Protein AF-0000000083316104 (afdb_homodimer)

Structure (mmCIF, N/CA/C/O backbone):
data_AF-0000000083316104-model_v1
#
loop_
_entity.id
_entity.type
_entity.pdbx_description
1 polymer 'HEPN domain-containing protein'
#
loop_
_atom_site.group_PDB
_atom_site.id
_atom_site.type_symbol
_atom_site.label_atom_id
_atom_site.label_alt_id
_atom_site.label_comp_id
_atom_site.label_asym_id
_atom_site.label_entity_id
_atom_site.label_seq_id
_atom_site.pdbx_PDB_ins_code
_atom_site.Cartn_x
_atom_site.Cartn_y
_atom_site.Cartn_z
_atom_site.occupancy
_atom_site.B_iso_or_equiv
_atom_site.auth_seq_id
_atom_site.auth_comp_id
_atom_site.auth_asym_id
_atom_site.auth_atom_id
_atom_site.pdbx_PDB_model_num
ATOM 1 N N . MET A 1 1 ? -14.07 6.477 26.078 1 34.47 1 MET A N 1
ATOM 2 C CA . MET A 1 1 ? -14.062 5.555 24.938 1 34.47 1 MET A CA 1
ATOM 3 C C . MET A 1 1 ? -13.328 6.16 23.75 1 34.47 1 MET A C 1
ATOM 5 O O . MET A 1 1 ? -13.852 7.047 23.078 1 34.47 1 MET A O 1
ATOM 9 N N . THR A 1 2 ? -12.102 6.547 23.766 1 45.25 2 THR A N 1
ATOM 10 C CA . THR A 1 2 ? -11.555 7.574 22.891 1 45.25 2 THR A CA 1
ATOM 11 C C . THR A 1 2 ? -11.711 7.172 21.422 1 45.25 2 THR A C 1
ATOM 13 O O . THR A 1 2 ? -11.125 6.176 20.984 1 45.25 2 THR A O 1
ATOM 16 N N . GLY A 1 3 ? -12.922 7.047 20.922 1 61.75 3 GLY A N 1
ATOM 17 C CA . GLY A 1 3 ? -13.508 6.492 19.703 1 61.75 3 GLY A CA 1
ATOM 18 C C . GLY A 1 3 ? -12.781 6.934 18.453 1 61.75 3 GLY A C 1
ATOM 19 O O . GLY A 1 3 ? -11.953 7.844 18.484 1 61.75 3 GLY A O 1
ATOM 20 N N . ARG A 1 4 ? -12.852 6.082 17.5 1 73.38 4 ARG A N 1
ATOM 21 C CA . ARG A 1 4 ? -12.297 6.426 16.203 1 73.38 4 ARG A CA 1
ATOM 22 C C . ARG A 1 4 ? -12.844 7.758 15.703 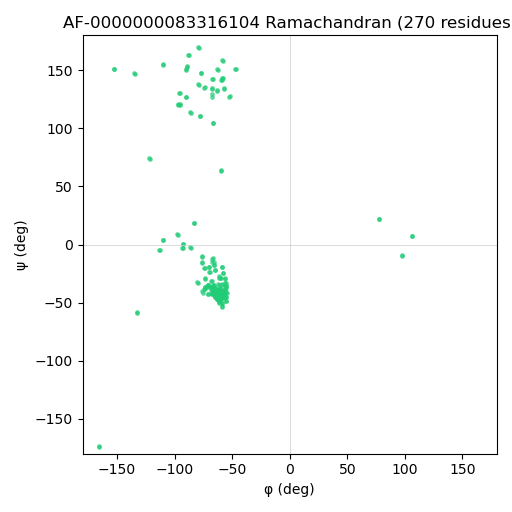1 73.38 4 ARG A C 1
ATOM 24 O O . ARG A 1 4 ? -14.055 7.992 15.75 1 73.38 4 ARG A O 1
ATOM 31 N N . PRO A 1 5 ? -11.867 8.641 15.352 1 79.62 5 PRO A N 1
ATOM 32 C CA . PRO A 1 5 ? -12.367 9.906 14.812 1 79.62 5 PRO A CA 1
ATOM 33 C C . PRO A 1 5 ? -13.258 9.727 13.586 1 79.62 5 PRO A C 1
ATOM 35 O O . PRO A 1 5 ? -13.164 8.703 12.898 1 79.62 5 PRO A O 1
ATOM 38 N N . PRO A 1 6 ? -14.102 10.75 13.336 1 82.62 6 PRO A N 1
ATOM 39 C CA . PRO A 1 6 ? -14.906 10.703 12.117 1 82.62 6 PRO A CA 1
ATOM 40 C C . PRO A 1 6 ? -14.062 10.578 10.852 1 82.62 6 PRO A C 1
ATOM 42 O O . PRO A 1 6 ? -13.016 11.234 10.734 1 82.62 6 PRO A O 1
ATOM 45 N N . PRO A 1 7 ? -14.43 9.734 9.969 1 81.12 7 PRO A N 1
ATOM 46 C CA . PRO A 1 7 ? -13.586 9.43 8.812 1 81.12 7 PRO A CA 1
ATOM 47 C C . PRO A 1 7 ? -13.289 10.664 7.961 1 81.12 7 PRO A C 1
ATOM 49 O O . PRO A 1 7 ? -12.289 10.695 7.242 1 81.12 7 PRO A O 1
ATOM 52 N N . ASP A 1 8 ? -14.023 11.609 8.102 1 83.75 8 ASP A N 1
ATOM 53 C CA . ASP A 1 8 ? -13.812 12.82 7.32 1 83.75 8 ASP A CA 1
ATOM 54 C C . ASP A 1 8 ? -13.023 13.859 8.117 1 83.75 8 ASP A C 1
ATOM 56 O O . ASP A 1 8 ? -12.867 15 7.676 1 83.75 8 ASP A O 1
ATOM 60 N N . SER A 1 9 ? -12.555 13.445 9.219 1 94.31 9 SER A N 1
ATOM 61 C CA . SER A 1 9 ? -11.805 14.398 10.031 1 94.31 9 SER A CA 1
ATOM 62 C C . SER A 1 9 ? -10.32 14.359 9.688 1 94.31 9 SER A C 1
ATOM 64 O O . SER A 1 9 ? -9.789 13.32 9.289 1 94.31 9 SER A O 1
ATOM 66 N N . PRO A 1 10 ? -9.672 15.547 9.867 1 97.12 10 PRO A N 1
ATOM 67 C CA . PRO A 1 10 ? -8.219 15.57 9.688 1 97.12 10 PRO A CA 1
ATOM 68 C C . PRO A 1 10 ? -7.5 14.547 10.562 1 97.12 10 PRO A C 1
ATOM 70 O O . PRO A 1 10 ? -6.523 13.93 10.125 1 97.12 10 PRO A O 1
ATOM 73 N N . ASN A 1 11 ? -8.016 14.336 11.75 1 96.25 11 ASN A N 1
ATOM 74 C CA . ASN A 1 11 ? -7.355 13.422 12.688 1 96.25 11 ASN A CA 1
ATOM 75 C C . ASN A 1 11 ? -7.414 11.984 12.195 1 96.25 11 ASN A C 1
ATOM 77 O O . ASN A 1 11 ? -6.48 11.211 12.414 1 96.25 11 ASN A O 1
ATOM 81 N N . ALA A 1 12 ? -8.5 11.57 11.586 1 96.31 12 ALA A N 1
ATOM 82 C CA . ALA A 1 12 ? -8.594 10.227 11.023 1 96.31 12 ALA A CA 1
ATOM 83 C C . ALA A 1 12 ? -7.535 10.008 9.945 1 96.31 12 ALA A C 1
ATOM 85 O O . ALA A 1 12 ? -6.914 8.945 9.883 1 96.31 12 ALA A O 1
ATOM 86 N N . TRP A 1 13 ? -7.289 11.008 9.18 1 97.69 13 TRP A N 1
ATOM 87 C CA . TRP A 1 13 ? -6.309 10.93 8.102 1 97.69 13 TRP A CA 1
ATOM 88 C C . TRP A 1 13 ? -4.887 10.938 8.656 1 97.69 13 TRP A C 1
ATOM 90 O O . TRP A 1 13 ? -4.016 10.227 8.148 1 97.69 13 TRP A O 1
ATOM 100 N N . LEU A 1 14 ? -4.703 11.688 9.688 1 98.06 14 LEU A N 1
ATOM 101 C CA . LEU A 1 14 ? -3.385 11.719 10.312 1 98.06 14 LEU A CA 1
ATOM 102 C C . LEU A 1 14 ? -3.053 10.367 10.953 1 98.06 14 LEU A C 1
ATOM 104 O O . LEU A 1 14 ? -1.89 9.961 10.969 1 98.06 14 LEU A O 1
ATOM 108 N N . GLU A 1 15 ? -4.047 9.766 11.477 1 97.06 15 GLU A N 1
ATOM 109 C CA . GLU A 1 15 ? -3.828 8.438 12.039 1 97.06 15 GLU A CA 1
ATOM 110 C C . GLU A 1 15 ? -3.342 7.453 10.977 1 97.06 15 GLU A C 1
ATOM 112 O O . GLU A 1 15 ? -2.422 6.672 11.227 1 97.06 15 GLU A O 1
ATOM 117 N N . ARG A 1 16 ? -3.959 7.488 9.82 1 97.81 16 ARG A N 1
ATOM 118 C CA . ARG A 1 16 ? -3.527 6.637 8.719 1 97.81 16 ARG A CA 1
ATOM 119 C C . ARG A 1 16 ? -2.119 7 8.266 1 97.81 16 ARG A C 1
ATOM 121 O O . ARG A 1 16 ? -1.308 6.121 7.965 1 97.81 16 ARG A O 1
ATOM 128 N N . SER A 1 17 ? -1.921 8.258 8.18 1 98.75 17 SER A N 1
ATOM 129 C CA . SER A 1 17 ? -0.606 8.758 7.785 1 98.75 17 SER A CA 1
ATOM 130 C C . SER A 1 17 ? 0.478 8.266 8.742 1 98.75 17 SER A C 1
ATOM 132 O O . SER A 1 17 ? 1.527 7.789 8.305 1 98.75 17 SER A O 1
ATOM 134 N N . HIS A 1 18 ? 0.19 8.375 10.008 1 98.75 18 HIS A N 1
ATOM 135 C CA . HIS A 1 18 ? 1.126 7.914 11.023 1 98.75 18 HIS A CA 1
ATOM 136 C C . HIS A 1 18 ? 1.373 6.414 10.906 1 98.75 18 HIS A C 1
ATOM 138 O O . HIS A 1 18 ? 2.514 5.957 11.016 1 98.75 18 HIS A O 1
ATOM 144 N N . SER A 1 19 ? 0.356 5.668 10.711 1 98.69 19 SER A N 1
ATOM 145 C CA . SER A 1 19 ? 0.472 4.227 10.516 1 98.69 19 SER A CA 1
ATOM 146 C C . SER A 1 19 ? 1.421 3.898 9.367 1 98.69 19 SER A C 1
ATOM 148 O O . SER A 1 19 ? 2.279 3.023 9.492 1 98.69 19 SER A O 1
ATOM 150 N N . ASP A 1 20 ? 1.269 4.625 8.258 1 98.88 20 ASP A N 1
ATOM 151 C CA . ASP A 1 20 ? 2.141 4.426 7.102 1 98.88 20 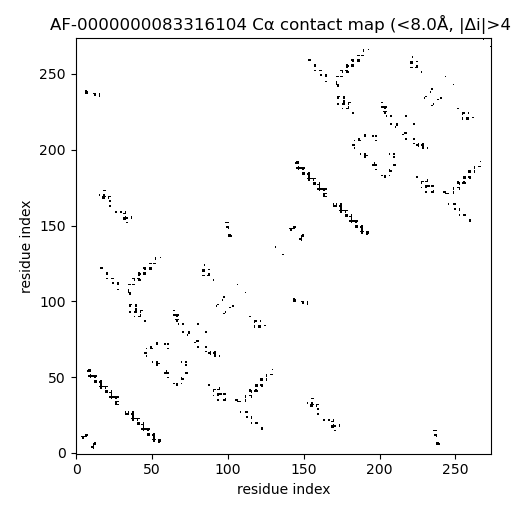ASP A CA 1
ATOM 152 C C . ASP A 1 20 ? 3.598 4.715 7.457 1 98.88 20 ASP A C 1
ATOM 154 O O . ASP A 1 20 ? 4.496 3.975 7.055 1 98.88 20 ASP A O 1
ATOM 158 N N . LEU A 1 21 ? 3.805 5.762 8.164 1 98.94 21 LEU A N 1
ATOM 159 C CA . LEU A 1 21 ? 5.172 6.129 8.516 1 98.94 21 LEU A CA 1
ATOM 160 C C . LEU A 1 21 ? 5.816 5.055 9.383 1 98.94 21 LEU A C 1
ATOM 162 O O . LEU A 1 21 ? 6.957 4.652 9.133 1 98.94 21 LEU A O 1
ATOM 166 N N . VAL A 1 22 ? 5.086 4.59 10.352 1 98.88 22 VAL A N 1
ATOM 167 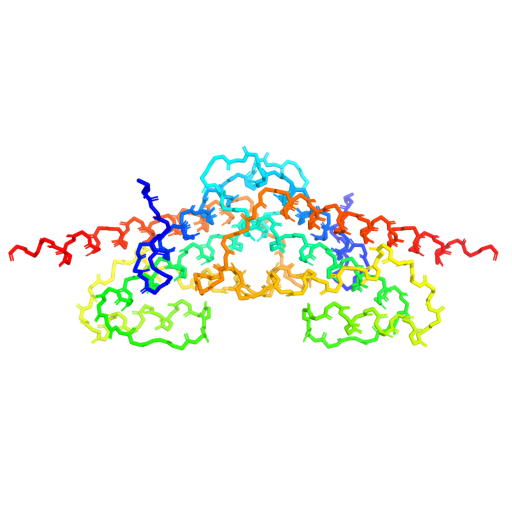C CA . VAL A 1 22 ? 5.594 3.578 11.273 1 98.88 22 VAL A CA 1
ATOM 168 C C . VAL A 1 22 ? 5.891 2.289 10.508 1 98.88 22 VAL A C 1
ATOM 170 O O . VAL A 1 22 ? 6.969 1.712 10.648 1 98.88 22 VAL A O 1
ATOM 173 N N . LEU A 1 23 ? 4.988 1.881 9.688 1 98.88 23 LEU A N 1
ATOM 174 C CA . LEU A 1 23 ? 5.168 0.646 8.93 1 98.88 23 LEU A CA 1
ATOM 175 C C . LEU A 1 23 ? 6.305 0.789 7.926 1 98.88 23 LEU A C 1
ATOM 177 O O . LEU A 1 23 ? 7.094 -0.14 7.738 1 98.88 23 LEU A O 1
ATOM 181 N N . GLY A 1 24 ? 6.371 1.911 7.258 1 98.88 24 GLY A N 1
ATOM 182 C CA . GLY A 1 24 ? 7.469 2.156 6.332 1 98.88 24 GLY A CA 1
ATOM 183 C C . GLY A 1 24 ? 8.836 2.059 6.984 1 98.88 24 GLY A C 1
ATOM 184 O O . GLY A 1 24 ? 9.75 1.457 6.422 1 98.88 24 GLY A O 1
ATOM 185 N N . ARG A 1 25 ? 8.945 2.639 8.102 1 98.81 25 ARG A N 1
ATOM 186 C CA . ARG A 1 25 ? 10.211 2.57 8.828 1 98.81 25 ARG A CA 1
ATOM 187 C C . ARG A 1 25 ? 10.539 1.136 9.227 1 98.81 25 ARG A C 1
ATOM 189 O O . ARG A 1 25 ? 11.688 0.7 9.117 1 98.81 25 ARG A O 1
ATOM 196 N N . ALA A 1 26 ? 9.578 0.41 9.688 1 98.69 26 ALA A N 1
ATOM 197 C CA . ALA A 1 26 ? 9.781 -0.988 10.055 1 98.69 26 ALA A CA 1
ATOM 198 C C . ALA A 1 26 ? 10.227 -1.815 8.852 1 98.69 26 ALA A C 1
ATOM 200 O O . ALA A 1 26 ? 11.055 -2.719 8.984 1 98.69 26 ALA A O 1
ATOM 201 N N . ALA A 1 27 ? 9.672 -1.553 7.727 1 98.75 27 ALA A N 1
ATOM 202 C CA . ALA A 1 27 ? 9.961 -2.297 6.504 1 98.75 27 ALA A CA 1
ATOM 203 C C . ALA A 1 27 ? 11.453 -2.271 6.191 1 98.75 27 ALA A C 1
ATOM 205 O O . ALA A 1 27 ? 11.992 -3.219 5.605 1 98.75 27 ALA A O 1
ATOM 206 N N . LEU A 1 28 ? 12.164 -1.218 6.598 1 98.38 28 LEU A N 1
ATOM 207 C CA . LEU A 1 28 ? 13.594 -1.079 6.328 1 98.38 28 LEU A CA 1
ATOM 208 C C . LEU A 1 28 ? 14.391 -2.17 7.035 1 98.38 28 LEU A C 1
ATOM 210 O O . LEU A 1 28 ? 15.508 -2.5 6.625 1 98.38 28 LEU A O 1
ATOM 214 N N . GLU A 1 29 ? 13.758 -2.705 8.062 1 97.56 29 GLU A N 1
ATOM 215 C CA . GLU A 1 29 ? 14.547 -3.543 8.969 1 97.56 29 GLU A CA 1
ATOM 216 C C . GLU A 1 29 ? 14.094 -5 8.898 1 97.56 29 GLU A C 1
ATOM 218 O O . GLU A 1 29 ? 14.68 -5.867 9.547 1 97.56 29 GLU A O 1
ATOM 223 N N . ILE A 1 30 ? 13.109 -5.266 8.203 1 98.06 30 ILE A N 1
ATOM 224 C CA . ILE A 1 30 ? 12.547 -6.613 8.172 1 98.06 30 ILE A CA 1
ATOM 225 C C . ILE A 1 30 ? 13.109 -7.383 6.98 1 98.06 30 ILE A C 1
ATOM 227 O O . ILE A 1 30 ? 12.914 -6.984 5.832 1 98.06 30 ILE A O 1
ATOM 231 N N . SER A 1 31 ? 13.781 -8.508 7.277 1 97.62 31 SER A N 1
ATOM 232 C CA . SER A 1 31 ? 14.305 -9.367 6.219 1 97.62 31 SER A CA 1
ATOM 233 C C . SER A 1 31 ? 13.18 -9.938 5.359 1 97.62 31 SER A C 1
ATOM 235 O O . SER A 1 31 ? 12.141 -10.344 5.879 1 97.62 31 SER A O 1
ATOM 237 N N . GLY A 1 32 ? 13.391 -9.828 4.066 1 96.88 32 GLY A N 1
ATOM 238 C CA . GLY A 1 32 ? 12.406 -10.375 3.146 1 96.88 32 GLY A CA 1
ATOM 239 C C . GLY A 1 32 ? 11.445 -9.32 2.621 1 96.88 32 GLY A C 1
ATOM 240 O O . GLY A 1 32 ? 10.656 -9.594 1.713 1 96.88 32 GLY A O 1
ATOM 241 N N . VAL A 1 33 ? 11.539 -8.164 3.225 1 98.38 33 VAL A N 1
ATOM 242 C CA . VAL A 1 33 ? 10.711 -7.062 2.742 1 98.38 33 VAL A CA 1
ATOM 243 C C . VAL A 1 33 ? 11.508 -6.207 1.76 1 98.38 33 VAL A C 1
ATOM 245 O O . VAL A 1 33 ? 12.648 -5.836 2.035 1 98.38 33 VAL A O 1
ATOM 248 N N . LEU A 1 34 ? 10.898 -5.961 0.659 1 97.38 34 LEU A N 1
ATOM 249 C CA . LEU A 1 34 ? 11.539 -5.133 -0.357 1 97.38 34 LEU A CA 1
ATOM 250 C C . LEU A 1 34 ? 11.461 -3.656 0.016 1 97.38 34 LEU A C 1
ATOM 252 O O . LEU A 1 34 ? 10.438 -3.195 0.534 1 97.38 34 LEU A O 1
ATOM 256 N N . LEU A 1 35 ? 12.453 -2.887 -0.364 1 98.06 35 LEU A N 1
ATOM 257 C CA . LEU A 1 35 ? 12.555 -1.477 -0.005 1 98.06 35 LEU A CA 1
ATOM 258 C C . LEU A 1 35 ? 11.492 -0.657 -0.728 1 98.06 35 LEU A C 1
ATOM 260 O O . LEU A 1 35 ? 11.109 0.42 -0.264 1 98.06 35 LEU A O 1
ATOM 264 N N . GLU A 1 36 ? 11.008 -1.159 -1.854 1 97.5 36 GLU A N 1
ATOM 265 C CA . GLU A 1 36 ? 9.914 -0.517 -2.58 1 97.5 36 GLU A CA 1
ATOM 266 C C . GLU A 1 36 ? 8.672 -0.394 -1.71 1 97.5 36 GLU A C 1
ATOM 268 O O . GLU A 1 36 ? 7.914 0.574 -1.829 1 97.5 36 GLU A O 1
ATOM 273 N N . ASP A 1 37 ? 8.469 -1.384 -0.849 1 98.44 37 ASP A N 1
ATOM 274 C CA . ASP A 1 37 ? 7.316 -1.33 0.05 1 98.44 37 ASP A CA 1
ATOM 275 C C . ASP A 1 37 ? 7.457 -0.187 1.053 1 98.44 37 ASP A C 1
ATOM 277 O O . ASP A 1 37 ? 6.469 0.463 1.404 1 98.44 37 ASP A O 1
ATOM 281 N N . ALA A 1 38 ? 8.695 0.034 1.54 1 98.69 38 ALA A N 1
ATOM 282 C CA . ALA A 1 38 ? 8.945 1.174 2.418 1 98.69 38 ALA A CA 1
ATOM 283 C C . ALA A 1 38 ? 8.641 2.49 1.708 1 98.69 38 ALA A C 1
ATOM 285 O O . ALA A 1 38 ? 8.031 3.391 2.289 1 98.69 38 ALA A O 1
ATOM 286 N N . CYS A 1 39 ? 9.031 2.545 0.477 1 98.69 39 CYS A N 1
ATOM 287 C CA . CYS A 1 39 ? 8.828 3.76 -0.307 1 98.69 39 CYS A CA 1
ATOM 288 C C . CYS A 1 39 ? 7.344 4.008 -0.555 1 98.69 39 CYS A C 1
ATOM 290 O O . CYS A 1 39 ? 6.891 5.156 -0.54 1 98.69 39 CYS A O 1
ATOM 292 N N . PHE A 1 40 ? 6.586 2.945 -0.757 1 98.81 40 PHE A N 1
ATOM 293 C CA . PHE A 1 40 ? 5.137 3.064 -0.885 1 98.81 40 PHE A CA 1
ATOM 294 C C . PHE A 1 40 ? 4.535 3.699 0.362 1 98.81 40 PHE A C 1
ATOM 296 O O . PHE A 1 40 ? 3.725 4.625 0.263 1 98.81 40 PHE A O 1
ATOM 303 N N . HIS A 1 41 ? 4.98 3.295 1.467 1 98.88 41 HIS A N 1
ATOM 304 C CA . HIS A 1 41 ? 4.414 3.816 2.705 1 98.88 41 HIS A CA 1
ATOM 305 C C . HIS A 1 41 ? 4.875 5.246 2.965 1 98.88 41 HIS A C 1
ATOM 307 O O . HIS A 1 41 ? 4.145 6.043 3.555 1 98.88 41 HIS A O 1
ATOM 313 N N . ALA A 1 42 ? 6.078 5.582 2.479 1 98.94 42 ALA A N 1
ATOM 314 C CA . ALA A 1 42 ? 6.488 6.98 2.535 1 98.94 42 ALA A CA 1
ATOM 315 C C . ALA A 1 42 ? 5.535 7.867 1.737 1 98.94 42 ALA A C 1
ATOM 317 O O . ALA A 1 42 ? 5.102 8.914 2.221 1 98.94 42 ALA A O 1
ATOM 318 N N . GLN A 1 43 ? 5.254 7.422 0.564 1 98.88 43 GLN A N 1
ATOM 319 C CA . GLN A 1 43 ? 4.324 8.164 -0.282 1 98.88 43 GLN A CA 1
ATOM 320 C C . GLN A 1 43 ? 2.953 8.281 0.38 1 98.88 43 GLN A C 1
ATOM 322 O O . GLN A 1 43 ? 2.383 9.375 0.439 1 98.88 43 GLN A O 1
ATOM 327 N N . GLN A 1 44 ? 2.402 7.176 0.886 1 98.81 44 GLN A N 1
ATOM 328 C CA . GLN A 1 44 ? 1.084 7.16 1.511 1 98.81 44 GLN A CA 1
ATOM 329 C C . GLN A 1 44 ? 1.047 8.062 2.74 1 98.81 44 GLN A C 1
ATOM 331 O O . GLN A 1 44 ? 0.052 8.75 2.982 1 98.81 44 GLN A O 1
ATOM 336 N N . CYS A 1 45 ? 2.115 8.062 3.49 1 98.94 45 CYS A N 1
ATOM 337 C CA . CYS A 1 45 ? 2.205 8.938 4.648 1 98.94 45 CYS A CA 1
ATOM 338 C C . CYS A 1 45 ? 2.062 10.398 4.238 1 98.94 45 CYS A C 1
ATOM 340 O O . CYS A 1 45 ? 1.209 11.117 4.766 1 98.94 45 CYS A O 1
ATOM 342 N N . ALA A 1 46 ? 2.863 10.797 3.293 1 98.94 46 ALA A N 1
ATOM 343 C CA . ALA A 1 46 ? 2.844 12.188 2.85 1 98.94 46 ALA A CA 1
ATOM 344 C C . ALA A 1 46 ? 1.48 12.562 2.273 1 98.94 46 ALA A C 1
ATOM 346 O O . ALA A 1 46 ? 0.933 13.617 2.594 1 98.94 46 ALA A O 1
ATOM 347 N N . GLU A 1 47 ? 0.925 11.734 1.464 1 98.88 47 GLU A N 1
ATOM 348 C CA . GLU A 1 47 ? -0.367 11.969 0.827 1 98.88 47 GLU A CA 1
ATOM 349 C C . GLU A 1 47 ? -1.467 12.172 1.865 1 98.88 47 GLU A C 1
ATOM 351 O O . GLU A 1 47 ? -2.189 13.164 1.825 1 98.88 47 GLU A O 1
ATOM 356 N N . LYS A 1 48 ? -1.521 11.281 2.779 1 98.69 48 LYS A N 1
ATOM 357 C CA . LYS A 1 48 ? -2.609 11.32 3.75 1 98.69 48 LYS A CA 1
ATOM 358 C C . LYS A 1 48 ? -2.441 12.492 4.715 1 98.69 48 LYS A C 1
ATOM 360 O O . LYS A 1 48 ? -3.428 13.078 5.16 1 98.69 48 LYS A O 1
ATOM 365 N N . ALA A 1 49 ? -1.211 12.812 5.043 1 98.81 49 ALA A N 1
ATOM 366 C CA . ALA A 1 49 ? -0.979 14.008 5.852 1 98.81 49 ALA A CA 1
ATOM 367 C C . ALA A 1 49 ? -1.457 15.258 5.125 1 98.81 49 ALA A C 1
ATOM 369 O O . ALA A 1 49 ? -2.182 16.078 5.695 1 98.81 49 ALA A O 1
ATOM 370 N N . LEU A 1 50 ? -1.066 15.414 3.902 1 98.81 50 LEU A N 1
ATOM 371 C CA . LEU A 1 50 ? -1.472 16.594 3.135 1 98.81 50 LEU A CA 1
ATOM 372 C C . LEU A 1 50 ? -2.99 16.656 3.014 1 98.81 50 LEU A C 1
ATOM 374 O O . LEU A 1 50 ? -3.576 17.734 3.135 1 98.81 50 LEU A O 1
ATOM 378 N N . LYS A 1 51 ? -3.621 15.57 2.812 1 98.56 51 LYS A N 1
ATOM 379 C CA . LYS A 1 51 ? -5.074 15.539 2.693 1 98.56 51 LYS A CA 1
ATOM 380 C C . LYS A 1 51 ? -5.742 15.898 4.016 1 98.56 51 LYS A C 1
ATOM 382 O O . LYS A 1 51 ? -6.805 16.531 4.031 1 98.56 51 LYS A O 1
ATOM 387 N N . ALA A 1 52 ? -5.109 15.477 5.082 1 98.38 52 ALA A N 1
ATOM 388 C CA . ALA A 1 52 ? -5.609 15.898 6.387 1 98.38 52 ALA A CA 1
ATOM 389 C C . ALA A 1 52 ? -5.66 17.422 6.488 1 98.38 52 ALA A C 1
ATOM 391 O O . ALA A 1 52 ? -6.641 17.984 6.973 1 98.38 52 ALA A O 1
ATOM 392 N N . LEU A 1 53 ? -4.621 18.047 6.043 1 98.5 53 LEU A N 1
ATOM 393 C CA . LEU A 1 53 ? -4.555 19.5 6.105 1 98.5 53 LEU A CA 1
ATOM 394 C C . LEU A 1 53 ? -5.582 20.141 5.172 1 98.5 53 LEU A C 1
ATOM 396 O O . LEU A 1 53 ? -6.223 21.125 5.523 1 98.5 53 LEU A O 1
ATOM 400 N N . LEU A 1 54 ? -5.719 19.594 3.969 1 98.5 54 LEU A N 1
ATOM 401 C CA . LEU A 1 54 ? -6.73 20.078 3.037 1 98.5 54 LEU A CA 1
ATOM 402 C C . LEU A 1 54 ? -8.125 19.984 3.658 1 98.5 54 LEU A C 1
ATOM 404 O O . LEU A 1 54 ? -8.922 20.922 3.529 1 98.5 54 LEU A O 1
ATOM 408 N N . ILE A 1 55 ? -8.398 18.938 4.328 1 97.62 55 ILE A N 1
ATOM 409 C CA . ILE A 1 55 ? -9.68 18.75 5 1 97.62 55 ILE A CA 1
ATOM 410 C C . ILE A 1 55 ? -9.859 19.812 6.082 1 97.62 55 ILE A C 1
ATOM 412 O O . ILE A 1 55 ? -10.914 20.438 6.176 1 97.62 55 ILE A O 1
ATOM 416 N N . GLN A 1 56 ? -8.852 20.016 6.875 1 97.12 56 GLN A N 1
ATOM 417 C CA . GLN A 1 56 ? -8.898 21.016 7.93 1 97.12 56 GLN A CA 1
ATOM 418 C C . GLN A 1 56 ? -9.242 22.391 7.367 1 97.12 56 GLN A C 1
ATOM 420 O O . GLN A 1 56 ? -9.984 23.156 7.988 1 97.12 56 GLN A O 1
ATOM 425 N N . ARG A 1 57 ? -8.758 22.688 6.242 1 97.06 57 ARG A N 1
ATOM 426 C CA . ARG A 1 57 ? -8.891 24.016 5.656 1 97.06 57 ARG A CA 1
ATOM 427 C C . ARG A 1 57 ? -10.117 24.094 4.75 1 97.06 57 ARG A C 1
ATOM 429 O O . ARG A 1 57 ? -10.344 25.109 4.094 1 97.06 57 ARG A O 1
ATOM 436 N N . GLY A 1 58 ? -10.789 23 4.598 1 96.75 58 GLY A N 1
ATOM 437 C CA . GLY A 1 58 ? -12.023 22.984 3.82 1 96.75 58 GLY A CA 1
ATOM 438 C C . GLY A 1 58 ? -11.781 22.984 2.322 1 96.75 58 GLY A C 1
ATOM 439 O O . GLY A 1 58 ? -12.617 23.469 1.558 1 96.75 58 GLY A O 1
ATOM 440 N N . ILE A 1 59 ? -10.609 22.562 1.905 1 97.44 59 ILE A N 1
ATOM 441 C CA . ILE A 1 59 ? -10.266 22.531 0.489 1 97.44 59 ILE A CA 1
ATOM 442 C C . ILE A 1 59 ? -10.648 21.188 -0.112 1 97.44 59 ILE A C 1
ATOM 444 O O . ILE A 1 59 ? -10.219 20.141 0.375 1 97.44 59 ILE A O 1
ATOM 448 N N . VAL A 1 60 ? -11.391 21.203 -1.168 1 95.94 60 VAL A N 1
ATOM 449 C CA . VAL A 1 60 ? -11.812 19.984 -1.852 1 95.94 60 VAL A CA 1
ATOM 450 C C . VAL A 1 60 ? -10.672 19.453 -2.719 1 95.94 60 VAL A C 1
ATOM 452 O O . VAL A 1 60 ? -9.977 20.234 -3.373 1 95.94 60 VAL A O 1
ATOM 455 N N . PHE A 1 61 ? -10.484 18.172 -2.686 1 95.62 61 PHE A N 1
ATOM 456 C CA . PHE A 1 61 ? -9.477 17.531 -3.525 1 95.62 61 PHE A CA 1
ATOM 457 C C . PHE A 1 61 ? -10.031 16.281 -4.191 1 95.62 61 PHE A C 1
ATOM 459 O O . PHE A 1 61 ? -10.898 15.609 -3.631 1 95.62 61 PHE A O 1
ATOM 466 N N . PRO A 1 62 ? -9.57 15.992 -5.387 1 93.56 62 PRO A N 1
ATOM 467 C CA . PRO A 1 62 ? -9.977 14.758 -6.062 1 93.56 62 PRO A CA 1
ATOM 468 C C . PRO A 1 62 ? -9.234 13.531 -5.543 1 93.56 62 PRO A C 1
ATOM 470 O O . PRO A 1 62 ? -8.312 13.656 -4.73 1 93.56 62 PRO A O 1
ATOM 473 N N . ARG A 1 63 ? -9.719 12.359 -5.965 1 90.56 63 ARG A N 1
ATOM 474 C CA . ARG A 1 63 ? -8.945 11.141 -5.742 1 90.56 63 ARG A CA 1
ATOM 475 C C . ARG A 1 63 ? -7.652 11.164 -6.551 1 90.56 63 ARG A C 1
ATOM 477 O O . ARG A 1 63 ? -7.684 11.109 -7.785 1 90.56 63 ARG A O 1
ATOM 484 N N . THR A 1 64 ? -6.562 11.406 -5.91 1 93.94 64 THR A N 1
ATOM 485 C CA . THR A 1 64 ? -5.262 11.477 -6.574 1 93.94 64 THR A CA 1
ATOM 486 C C . THR A 1 64 ? -4.145 11.109 -5.602 1 93.94 64 THR A C 1
ATOM 488 O O . THR A 1 64 ? -4.27 11.32 -4.395 1 93.94 64 THR A O 1
ATOM 491 N N . HIS A 1 65 ? -3.141 10.594 -6.18 1 95.31 65 HIS A N 1
ATOM 492 C CA . HIS A 1 65 ? -1.938 10.32 -5.402 1 95.31 65 HIS A CA 1
ATOM 493 C C . HIS A 1 65 ? -0.8 11.25 -5.797 1 95.31 65 HIS A C 1
ATOM 495 O O . HIS A 1 65 ? 0.33 11.094 -5.328 1 95.31 65 HIS A O 1
ATOM 501 N N . VAL A 1 66 ? -1.099 12.156 -6.668 1 97.81 66 VAL A N 1
ATOM 502 C CA . VAL A 1 66 ? -0.087 13.094 -7.141 1 97.81 66 VAL A CA 1
ATOM 503 C C . VAL A 1 66 ? 0.134 14.18 -6.09 1 97.81 66 VAL A C 1
ATOM 505 O O . VAL A 1 66 ? -0.694 15.086 -5.938 1 97.81 66 VAL A O 1
ATOM 508 N N . LEU A 1 67 ? 1.253 14.148 -5.504 1 98.75 67 LEU A N 1
ATOM 509 C CA . LEU A 1 67 ? 1.521 15.016 -4.363 1 98.75 67 LEU A CA 1
ATOM 510 C C . LEU A 1 67 ? 1.654 16.469 -4.801 1 98.75 67 LEU A C 1
ATOM 512 O O . LEU A 1 67 ? 1.276 17.391 -4.062 1 98.75 67 LEU A O 1
ATOM 516 N N . GLU A 1 68 ? 2.232 16.672 -6.012 1 98.56 68 GLU A N 1
ATOM 517 C CA . GLU A 1 68 ? 2.338 18.031 -6.535 1 98.56 68 GLU A CA 1
ATOM 518 C C . GLU A 1 68 ? 0.974 18.719 -6.582 1 98.56 68 GLU A C 1
ATOM 520 O O . GLU A 1 68 ? 0.853 19.891 -6.258 1 98.56 68 GLU A O 1
ATOM 525 N N . TYR A 1 69 ? 0.009 18.016 -6.969 1 98.56 69 TYR A N 1
ATOM 526 C CA . TYR A 1 69 ? -1.342 18.562 -7.059 1 98.56 69 TYR A CA 1
ATOM 527 C C . TYR A 1 69 ? -1.857 18.969 -5.684 1 98.56 69 TYR A C 1
ATOM 529 O O . TYR A 1 69 ? -2.428 20.047 -5.523 1 98.56 69 TYR A O 1
ATOM 537 N N . LEU A 1 70 ? -1.651 18.172 -4.707 1 98.62 70 LEU A N 1
ATOM 538 C CA . LEU A 1 70 ? -2.105 18.469 -3.352 1 98.62 70 LEU A CA 1
ATOM 539 C C . LEU A 1 70 ? -1.386 19.688 -2.785 1 98.62 70 LEU A C 1
ATOM 541 O O . LEU A 1 70 ? -2.01 20.547 -2.156 1 98.62 70 LEU A O 1
ATOM 545 N N . LEU A 1 71 ? -0.098 19.703 -3.035 1 98.75 71 LEU A N 1
ATOM 546 C CA . LEU A 1 71 ? 0.684 20.844 -2.566 1 98.75 71 LEU A CA 1
ATOM 547 C C . LEU A 1 71 ? 0.247 22.125 -3.266 1 98.75 71 LEU A C 1
ATOM 549 O O . LEU A 1 71 ? 0.183 23.188 -2.643 1 98.75 71 LEU A O 1
ATOM 553 N N . ASP A 1 72 ? -0.072 22.031 -4.504 1 98.44 72 ASP A N 1
ATOM 554 C CA . ASP A 1 72 ? -0.524 23.188 -5.258 1 98.44 72 ASP A CA 1
ATOM 555 C C . ASP A 1 72 ? -1.837 23.734 -4.699 1 98.44 72 ASP A C 1
ATOM 557 O O . ASP A 1 72 ? -2.049 24.953 -4.668 1 98.44 72 ASP A O 1
ATOM 561 N N . LEU A 1 73 ? -2.758 22.891 -4.348 1 98.44 73 LEU A N 1
ATOM 562 C CA . LEU A 1 73 ? -4.008 23.312 -3.727 1 98.44 73 LEU A CA 1
ATOM 563 C C . LEU A 1 73 ? -3.738 24.125 -2.461 1 98.44 73 LEU A C 1
ATOM 565 O O . LEU A 1 73 ? -4.398 25.141 -2.209 1 98.44 73 LEU A O 1
ATOM 569 N N . LEU A 1 74 ? -2.75 23.688 -1.722 1 98.5 74 LEU A N 1
ATOM 570 C CA . LEU A 1 74 ? -2.412 24.391 -0.485 1 98.5 74 LEU A CA 1
ATOM 571 C C . LEU A 1 74 ? -1.78 25.734 -0.78 1 98.5 74 LEU A C 1
ATOM 573 O O . LEU A 1 74 ? -2.084 26.734 -0.11 1 98.5 74 LEU A O 1
ATOM 577 N N . LYS A 1 75 ? -0.907 25.75 -1.731 1 98 75 LYS A N 1
ATOM 578 C CA . LYS A 1 75 ? -0.29 27.016 -2.129 1 98 75 LYS A CA 1
ATOM 579 C C . LYS A 1 75 ? -1.343 28.016 -2.582 1 98 75 LYS A C 1
ATOM 581 O O . LYS A 1 75 ? -1.283 29.203 -2.215 1 98 75 LYS A O 1
ATOM 586 N N . LYS A 1 76 ? -2.244 27.516 -3.35 1 97.81 76 LYS A N 1
ATOM 587 C CA . LYS A 1 76 ? -3.312 28.375 -3.848 1 97.81 76 LYS A CA 1
ATOM 588 C C . LYS A 1 76 ? -4.148 28.938 -2.701 1 97.81 76 LYS A C 1
ATOM 590 O O . LYS A 1 76 ? -4.68 30.047 -2.795 1 97.81 76 LYS A O 1
ATOM 595 N N . ASP A 1 77 ? -4.191 28.234 -1.646 1 96.31 77 ASP A N 1
ATOM 596 C CA . ASP A 1 77 ? -4.953 28.656 -0.473 1 96.31 77 ASP A CA 1
ATOM 597 C C . ASP A 1 77 ? -4.121 29.562 0.425 1 96.31 77 ASP A C 1
ATOM 599 O O . ASP A 1 77 ? -4.582 29.984 1.489 1 96.31 77 ASP A O 1
ATOM 603 N N . GLY A 1 78 ? -2.881 29.781 0.046 1 95.88 78 GLY A N 1
ATOM 604 C CA . GLY A 1 78 ? -2.078 30.766 0.747 1 95.88 78 GLY A CA 1
ATOM 605 C C . GLY A 1 78 ? -1.026 30.141 1.65 1 95.88 78 GLY A C 1
ATOM 606 O O . GLY A 1 78 ? -0.343 30.859 2.391 1 95.88 78 GLY A O 1
ATOM 607 N N . ALA A 1 79 ? -0.878 28.844 1.572 1 95.94 79 ALA A N 1
ATOM 608 C CA . ALA A 1 79 ? 0.113 28.188 2.428 1 95.94 79 ALA A CA 1
ATOM 609 C C . ALA A 1 79 ? 1.529 28.453 1.928 1 95.94 79 ALA A C 1
ATOM 611 O O . ALA A 1 79 ? 1.779 28.453 0.721 1 95.94 79 ALA A O 1
ATOM 612 N N . THR A 1 80 ? 2.379 28.781 2.855 1 96.88 80 THR A N 1
ATOM 613 C CA . THR A 1 80 ? 3.809 28.781 2.566 1 96.88 80 THR A CA 1
ATOM 614 C C . THR A 1 80 ? 4.402 27.391 2.775 1 96.88 80 THR A C 1
ATOM 616 O O . THR A 1 80 ? 4.508 26.922 3.908 1 96.88 80 THR A O 1
ATOM 619 N N . ILE A 1 81 ? 4.812 26.828 1.732 1 98.19 81 ILE A N 1
ATOM 620 C CA . ILE A 1 81 ? 5.324 25.453 1.784 1 98.19 81 ILE A CA 1
ATOM 621 C C . ILE A 1 81 ? 6.848 25.484 1.881 1 98.19 81 ILE A C 1
ATOM 623 O O . ILE A 1 81 ? 7.527 25.953 0.969 1 98.19 81 ILE A O 1
ATOM 627 N N . PRO A 1 82 ? 7.383 24.922 2.91 1 98.31 82 PRO A N 1
ATOM 628 C CA . PRO A 1 82 ? 8.844 24.844 2.988 1 98.31 82 PRO A CA 1
ATOM 629 C C . PRO A 1 82 ? 9.445 24 1.867 1 98.31 82 PRO A C 1
ATOM 631 O O . PRO A 1 82 ? 8.844 23.016 1.438 1 98.31 82 PRO A O 1
ATOM 634 N N . PRO A 1 83 ? 10.641 24.312 1.483 1 98.12 83 PRO A N 1
ATOM 635 C CA . PRO A 1 83 ? 11.297 23.547 0.413 1 98.12 83 PRO A CA 1
ATOM 636 C C . PRO A 1 83 ? 11.391 22.062 0.722 1 98.12 83 PRO A C 1
ATOM 638 O O . PRO A 1 83 ? 11.211 21.219 -0.17 1 98.12 83 PRO A O 1
ATOM 641 N N . ALA A 1 84 ? 11.672 21.734 1.96 1 97.38 84 ALA A N 1
ATOM 642 C CA . ALA A 1 84 ? 11.805 20.328 2.367 1 97.38 84 ALA A CA 1
ATOM 643 C C . ALA A 1 84 ? 10.492 19.578 2.176 1 97.38 84 ALA A C 1
ATOM 645 O O . ALA A 1 84 ? 10.5 18.391 1.852 1 97.38 84 ALA A O 1
ATOM 646 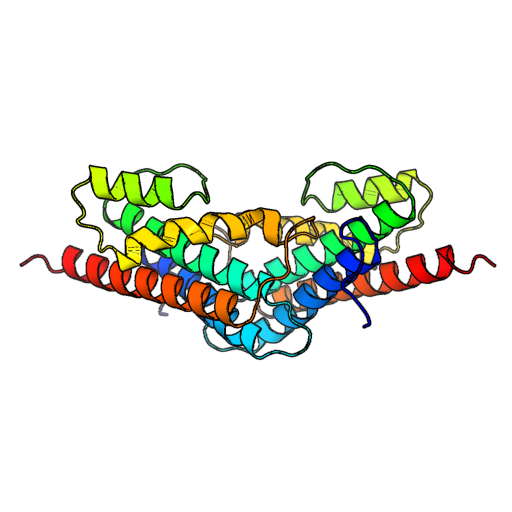N N . VAL A 1 85 ? 9.398 20.234 2.377 1 98.62 85 VAL A N 1
ATOM 647 C CA . VAL A 1 85 ? 8.07 19.672 2.18 1 98.62 85 VAL A CA 1
ATOM 648 C C . VAL A 1 85 ? 7.754 19.594 0.688 1 98.62 85 VAL A C 1
ATOM 650 O O . VAL A 1 85 ? 7.207 18.609 0.208 1 98.62 85 VAL A O 1
ATOM 653 N N . ASP A 1 86 ? 8.125 20.625 -0.009 1 98.38 86 ASP A N 1
ATOM 654 C CA . ASP A 1 86 ? 7.906 20.688 -1.451 1 98.38 86 ASP A CA 1
ATOM 655 C C . ASP A 1 86 ? 8.617 19.547 -2.166 1 98.38 86 ASP A C 1
ATOM 657 O O . ASP A 1 86 ? 8.148 19.062 -3.197 1 98.38 86 ASP A O 1
ATOM 661 N N . ALA A 1 87 ? 9.703 19.062 -1.626 1 98.12 87 ALA A N 1
ATOM 662 C CA . ALA A 1 87 ? 10.5 17.969 -2.195 1 98.12 87 ALA A CA 1
ATOM 663 C C . ALA A 1 87 ? 9.727 16.656 -2.18 1 98.12 87 ALA A C 1
ATOM 665 O O . ALA A 1 87 ? 10.086 15.711 -2.877 1 98.12 87 ALA A O 1
ATOM 666 N N . ALA A 1 88 ? 8.625 16.609 -1.491 1 98.62 88 ALA A N 1
ATOM 667 C CA . ALA A 1 88 ? 7.844 15.375 -1.352 1 98.62 88 ALA A CA 1
ATOM 668 C C . ALA A 1 88 ? 7.23 14.961 -2.686 1 98.62 88 ALA A C 1
ATOM 670 O O . ALA A 1 88 ? 6.785 13.828 -2.844 1 98.62 88 ALA A O 1
ATOM 671 N N . ILE A 1 89 ? 7.199 15.859 -3.697 1 98.62 89 ILE A N 1
ATOM 672 C CA . ILE A 1 89 ? 6.621 15.555 -5 1 98.62 89 ILE A CA 1
ATOM 673 C C . ILE A 1 89 ? 7.328 14.352 -5.613 1 98.62 89 ILE A C 1
ATOM 675 O O . ILE A 1 89 ? 6.73 13.594 -6.379 1 98.62 89 ILE A O 1
ATOM 679 N N . GLN A 1 90 ? 8.57 14.117 -5.203 1 97.88 90 GLN A N 1
ATOM 680 C CA . GLN A 1 90 ? 9.352 13.008 -5.734 1 97.88 90 GLN A CA 1
ATOM 681 C C . GLN A 1 90 ? 8.805 11.672 -5.258 1 97.88 90 GLN A C 1
ATOM 683 O O . GLN A 1 90 ? 9.086 10.625 -5.855 1 97.88 90 GLN A O 1
ATOM 688 N N . LEU A 1 91 ? 8.016 11.688 -4.184 1 98.56 91 LEU A N 1
ATOM 689 C CA . LEU A 1 91 ? 7.488 10.445 -3.629 1 98.56 91 LEU A CA 1
ATOM 690 C C . LEU A 1 91 ? 6.34 9.914 -4.48 1 98.56 91 LEU A C 1
ATOM 692 O O . LEU A 1 91 ? 5.949 8.75 -4.352 1 98.56 91 LEU A O 1
ATOM 696 N N . THR A 1 92 ? 5.762 10.75 -5.387 1 98.31 92 THR A N 1
ATOM 697 C CA . THR A 1 92 ? 4.594 10.383 -6.18 1 98.31 92 THR A CA 1
ATOM 698 C C . THR A 1 92 ? 4.859 9.102 -6.965 1 98.31 92 THR A C 1
ATOM 700 O O . THR A 1 92 ? 3.963 8.266 -7.125 1 98.31 92 THR A O 1
ATOM 703 N N . GLN A 1 93 ? 6.059 8.898 -7.367 1 95.56 93 GLN A N 1
ATOM 704 C CA . GLN A 1 93 ? 6.41 7.766 -8.219 1 95.56 93 GLN A CA 1
ATOM 705 C C . GLN A 1 93 ? 6.223 6.441 -7.484 1 95.56 93 GLN A C 1
ATOM 707 O O . GLN A 1 93 ? 6.133 5.383 -8.109 1 95.56 93 GLN A O 1
ATOM 712 N N . TYR A 1 94 ? 6.148 6.461 -6.191 1 97.19 94 TYR A N 1
ATOM 713 C CA . TYR A 1 94 ? 6.117 5.234 -5.402 1 97.19 94 TYR A CA 1
ATOM 714 C C . TYR A 1 94 ? 4.684 4.793 -5.133 1 97.19 94 TYR A C 1
ATOM 716 O O . TYR A 1 94 ? 4.453 3.736 -4.543 1 97.19 94 TYR A O 1
ATOM 724 N N . ALA A 1 95 ? 3.721 5.555 -5.641 1 96.31 95 ALA A N 1
ATOM 725 C CA . ALA A 1 95 ? 2.326 5.309 -5.281 1 96.31 95 ALA A CA 1
ATOM 726 C C . ALA A 1 95 ? 1.794 4.059 -5.973 1 96.31 95 ALA A C 1
ATOM 728 O O . ALA A 1 95 ? 1.036 3.287 -5.379 1 96.31 95 ALA A O 1
ATOM 729 N N . VAL A 1 96 ? 2.176 3.836 -7.227 1 92.19 96 VAL A N 1
ATOM 730 C CA . VAL A 1 96 ? 1.526 2.781 -8 1 92.19 96 VAL A CA 1
ATOM 731 C C . VAL A 1 96 ? 2.582 1.925 -8.695 1 92.19 96 VAL A C 1
ATOM 733 O O . VAL A 1 96 ? 2.785 0.763 -8.328 1 92.19 96 VAL A O 1
ATOM 736 N N . GLU A 1 97 ? 3.41 2.51 -9.523 1 88 97 GLU A N 1
ATOM 737 C CA . GLU A 1 97 ? 4.25 1.772 -10.461 1 88 97 GLU A CA 1
ATOM 738 C C . GLU A 1 97 ? 5.312 0.957 -9.734 1 88 97 GLU A C 1
ATOM 740 O O . GLU A 1 97 ? 5.594 -0.183 -10.109 1 88 97 GLU A O 1
ATOM 745 N N . THR A 1 98 ? 5.836 1.504 -8.719 1 90.94 98 THR A N 1
ATOM 746 C CA . THR A 1 98 ? 6.977 0.877 -8.062 1 90.94 98 THR A CA 1
ATOM 747 C C . THR A 1 98 ? 6.527 -0.31 -7.211 1 90.94 98 THR A C 1
ATOM 749 O O . THR A 1 98 ? 7.355 -1.117 -6.777 1 90.94 98 THR A O 1
ATOM 752 N N . ARG A 1 99 ? 5.258 -0.481 -7 1 93.19 99 ARG A N 1
ATOM 753 C CA . ARG A 1 99 ? 4.75 -1.614 -6.234 1 93.19 99 ARG A CA 1
ATOM 754 C C . ARG A 1 99 ? 4.844 -2.906 -7.039 1 93.19 99 ARG A C 1
ATOM 756 O O . ARG A 1 99 ? 4.82 -4 -6.473 1 93.19 99 ARG A O 1
ATOM 763 N N . TYR A 1 100 ? 4.934 -2.629 -8.312 1 93.44 100 TYR A N 1
ATOM 764 C CA . TYR A 1 100 ? 4.957 -3.781 -9.203 1 93.44 100 TYR A CA 1
ATOM 765 C C . TYR A 1 100 ? 6.336 -3.957 -9.836 1 93.44 100 TYR A C 1
ATOM 767 O O . TYR A 1 100 ? 7.109 -3 -9.93 1 93.44 100 TYR A O 1
ATOM 775 N N . PRO A 1 101 ? 6.535 -5.242 -10.195 1 92.88 101 PRO A N 1
ATOM 776 C CA . PRO A 1 101 ? 7.773 -5.422 -10.961 1 92.88 101 PRO A CA 1
ATOM 777 C C . PRO A 1 101 ? 7.805 -4.598 -12.242 1 92.88 101 PRO A C 1
ATOM 779 O O . PRO A 1 101 ? 6.777 -4.453 -12.914 1 92.88 101 PRO A O 1
ATOM 782 N N . GLY A 1 102 ? 8.961 -4.062 -12.555 1 88.69 102 GLY A N 1
ATOM 783 C CA . GLY A 1 102 ? 9.102 -3.254 -13.75 1 88.69 102 GLY A CA 1
ATOM 784 C C . GLY A 1 102 ? 10.555 -3.002 -14.133 1 88.69 102 GLY A C 1
ATOM 785 O O . GLY A 1 102 ? 11.461 -3.633 -13.586 1 88.69 102 GLY A O 1
ATOM 786 N N . VAL A 1 103 ? 10.672 -2.166 -15.133 1 83.38 103 VAL A N 1
ATOM 787 C CA . VAL A 1 103 ? 11.992 -1.899 -15.703 1 83.38 103 VAL A CA 1
ATOM 788 C C . VAL A 1 103 ? 12.703 -0.837 -14.875 1 83.38 103 VAL A C 1
ATOM 790 O O . VAL A 1 103 ? 13.852 -0.475 -15.164 1 83.38 103 VAL A O 1
ATOM 793 N N . TRP A 1 104 ? 12.289 -0.622 -13.727 1 82.44 104 TRP A N 1
ATOM 794 C CA . TRP A 1 104 ? 12.945 0.368 -12.883 1 82.44 104 TRP A CA 1
ATOM 795 C C . TRP A 1 104 ? 14.07 -0.268 -12.07 1 82.44 104 TRP A C 1
ATOM 797 O O . TRP A 1 104 ? 14.016 -1.459 -11.758 1 82.44 104 TRP A O 1
ATOM 807 N N . GLU A 1 105 ? 15.023 0.621 -11.773 1 84.19 105 GLU A N 1
ATOM 808 C CA . GLU A 1 105 ? 16.094 0.179 -10.883 1 84.19 105 GLU A CA 1
ATOM 809 C C . GLU A 1 105 ? 15.562 -0.089 -9.477 1 84.19 105 GLU A C 1
ATOM 811 O O . GLU A 1 105 ? 14.695 0.634 -8.992 1 84.19 105 GLU A O 1
ATOM 816 N N . PRO A 1 106 ? 16.156 -1.151 -8.922 1 88.75 106 PRO A N 1
ATOM 817 C CA . PRO A 1 106 ? 15.773 -1.392 -7.527 1 88.75 106 PRO A CA 1
ATOM 818 C C . PRO A 1 106 ? 16.062 -0.198 -6.621 1 88.75 106 PRO A C 1
ATOM 820 O O . PRO A 1 106 ? 17.062 0.488 -6.797 1 88.75 106 PRO A O 1
ATOM 823 N N . VAL A 1 107 ? 15.164 -0.012 -5.695 1 94.38 107 VAL A N 1
ATOM 824 C CA . VAL A 1 107 ? 15.344 1.035 -4.695 1 94.38 107 VAL A CA 1
ATOM 825 C C . VAL A 1 107 ? 16.516 0.685 -3.785 1 94.38 107 VAL A C 1
ATOM 827 O O . VAL A 1 107 ? 16.672 -0.466 -3.367 1 94.38 107 VAL A O 1
ATOM 830 N N . THR A 1 108 ? 17.375 1.667 -3.531 1 96.19 108 THR A N 1
ATOM 831 C CA . THR A 1 108 ? 18.469 1.467 -2.582 1 96.19 108 THR A CA 1
ATOM 832 C C . THR A 1 108 ? 18.016 1.819 -1.166 1 96.19 108 THR A C 1
ATOM 834 O O . THR A 1 108 ? 17 2.482 -0.978 1 96.19 108 THR A O 1
ATOM 837 N N . GLU A 1 109 ? 18.797 1.343 -0.273 1 97.69 109 GLU A N 1
ATOM 838 C CA . GLU A 1 109 ? 18.484 1.674 1.115 1 97.69 109 GLU A CA 1
ATOM 839 C C . GLU A 1 109 ? 18.531 3.182 1.345 1 97.69 109 GLU A C 1
ATOM 841 O O . GLU A 1 109 ? 17.688 3.729 2.059 1 97.69 109 GLU A O 1
ATOM 846 N N . GLU A 1 110 ? 19.484 3.832 0.797 1 98 110 GLU A N 1
ATOM 847 C CA . GLU A 1 110 ? 19.609 5.281 0.914 1 98 110 GLU A CA 1
ATOM 848 C C . GLU A 1 110 ? 18.359 5.98 0.377 1 98 110 GLU A C 1
ATOM 850 O O . GLU A 1 110 ? 17.844 6.914 0.998 1 98 110 GLU A O 1
ATOM 855 N N . GLU A 1 111 ? 17.891 5.508 -0.742 1 97.75 111 GLU A N 1
ATOM 856 C CA . GLU A 1 111 ? 16.688 6.082 -1.35 1 97.75 111 GLU A CA 1
ATOM 857 C C . GLU A 1 111 ? 15.461 5.863 -0.467 1 97.75 111 GLU A C 1
ATOM 859 O O . GLU A 1 111 ? 14.648 6.773 -0.289 1 97.75 111 GLU A O 1
ATOM 864 N N . ALA A 1 112 ? 15.344 4.66 0.041 1 98.62 112 ALA A N 1
ATOM 865 C CA . ALA A 1 112 ? 14.195 4.336 0.883 1 98.62 112 ALA A CA 1
ATOM 866 C C . ALA A 1 112 ? 14.203 5.168 2.162 1 98.62 112 ALA A C 1
ATOM 868 O O . ALA A 1 112 ? 13.164 5.703 2.566 1 98.62 112 ALA A O 1
ATOM 869 N N . ARG A 1 113 ? 15.336 5.32 2.752 1 98.75 113 ARG A N 1
ATOM 870 C CA . ARG A 1 113 ? 15.453 6.129 3.961 1 98.75 113 ARG A CA 1
ATOM 871 C C . ARG A 1 113 ? 15.133 7.59 3.674 1 98.75 113 ARG A C 1
ATOM 873 O O . ARG A 1 113 ? 14.438 8.242 4.453 1 98.75 113 ARG A O 1
ATOM 880 N N . ALA A 1 114 ? 15.656 8.086 2.607 1 98.69 114 ALA A N 1
ATOM 881 C CA . ALA A 1 114 ? 15.375 9.469 2.219 1 98.69 114 ALA A CA 1
ATOM 882 C C . ALA A 1 114 ? 13.883 9.68 1.992 1 98.69 114 ALA A C 1
ATOM 884 O O . ALA A 1 114 ? 13.344 10.734 2.35 1 98.69 114 ALA A O 1
ATOM 885 N N . ALA A 1 115 ? 13.227 8.695 1.357 1 98.81 115 ALA A N 1
ATOM 886 C CA . ALA A 1 115 ? 11.781 8.781 1.124 1 98.81 115 ALA A CA 1
ATOM 887 C C . ALA A 1 115 ? 11.016 8.875 2.441 1 98.81 115 ALA A C 1
ATOM 889 O O . ALA A 1 115 ? 10.141 9.734 2.594 1 98.81 115 ALA A O 1
ATOM 890 N N . LEU A 1 116 ? 11.438 8.078 3.373 1 98.94 116 LEU A N 1
ATOM 891 C CA . LEU A 1 116 ? 10.75 8.07 4.664 1 98.94 116 LEU A CA 1
ATOM 892 C C . LEU A 1 116 ? 11.047 9.344 5.445 1 98.94 116 LEU A C 1
ATOM 894 O O . LEU A 1 116 ? 10.18 9.859 6.145 1 98.94 116 LEU A O 1
ATOM 898 N N . ASP A 1 117 ? 12.25 9.828 5.312 1 98.88 117 ASP A N 1
ATOM 899 C CA . ASP A 1 117 ? 12.594 11.094 5.957 1 98.88 117 ASP A CA 1
ATOM 900 C C . ASP A 1 117 ? 11.758 12.242 5.387 1 98.88 117 ASP A C 1
ATOM 902 O O . ASP A 1 117 ? 11.266 13.094 6.133 1 98.88 117 ASP A O 1
ATOM 906 N N . THR A 1 118 ? 11.625 12.25 4.117 1 98.88 118 THR A N 1
ATOM 907 C CA . THR A 1 118 ? 10.805 13.266 3.467 1 98.88 118 THR A CA 1
ATOM 908 C C . THR A 1 118 ? 9.352 13.156 3.924 1 98.88 118 THR A C 1
ATOM 910 O O . THR A 1 118 ? 8.719 14.172 4.227 1 98.88 118 THR A O 1
ATOM 913 N N . ALA A 1 119 ? 8.852 11.961 3.984 1 98.94 119 ALA A N 1
ATOM 914 C CA . ALA A 1 119 ? 7.492 11.742 4.461 1 98.94 119 ALA A CA 1
ATOM 915 C C . ALA A 1 119 ? 7.32 12.25 5.891 1 98.94 119 ALA A C 1
ATOM 917 O O . ALA A 1 119 ? 6.312 12.883 6.211 1 98.94 119 ALA A O 1
ATOM 918 N N . ALA A 1 120 ? 8.289 11.977 6.676 1 98.94 120 ALA A N 1
ATOM 919 C CA . ALA A 1 120 ? 8.25 12.422 8.07 1 98.94 120 ALA A CA 1
ATOM 920 C C . ALA A 1 120 ? 8.234 13.945 8.156 1 98.94 120 ALA A C 1
ATOM 922 O O . ALA A 1 120 ? 7.547 14.516 9.008 1 98.94 120 ALA A O 1
ATOM 923 N N . LEU A 1 121 ? 8.969 14.578 7.344 1 98.88 121 LEU A N 1
ATOM 924 C CA . LEU A 1 121 ? 8.992 16.031 7.316 1 98.88 121 LEU A CA 1
ATOM 925 C C . LEU A 1 121 ? 7.613 16.594 6.957 1 98.88 121 LEU A C 1
ATOM 927 O O . LEU A 1 121 ? 7.145 17.547 7.578 1 98.88 121 LEU A O 1
ATOM 931 N N . VAL A 1 122 ? 6.992 15.992 5.961 1 98.94 122 VAL A N 1
ATOM 932 C CA . VAL A 1 122 ? 5.648 16.406 5.574 1 98.94 122 VAL A CA 1
ATOM 933 C C . VAL A 1 122 ? 4.684 16.203 6.738 1 98.94 122 VAL A C 1
ATOM 935 O O . VAL A 1 122 ? 3.906 17.094 7.078 1 98.94 122 VAL A O 1
ATOM 938 N N . PHE A 1 123 ? 4.754 15.039 7.328 1 98.94 123 PHE A N 1
ATOM 939 C CA . PHE A 1 123 ? 3.889 14.68 8.445 1 98.94 123 PHE A CA 1
ATOM 940 C C . PHE A 1 123 ? 4.012 15.695 9.57 1 98.94 123 PHE A C 1
ATOM 942 O O . PHE A 1 123 ? 3.008 16.219 10.062 1 98.94 123 PHE A O 1
ATOM 949 N N . ASN A 1 124 ? 5.203 15.992 9.922 1 98.81 124 ASN A N 1
ATOM 950 C CA . ASN A 1 124 ? 5.457 16.922 11.023 1 98.81 124 ASN A CA 1
ATOM 951 C C . ASN A 1 124 ? 5.016 18.344 10.68 1 98.81 124 ASN A C 1
ATOM 953 O O . ASN A 1 124 ? 4.48 19.047 11.531 1 98.81 124 ASN A O 1
ATOM 957 N N . TRP A 1 125 ? 5.273 18.766 9.531 1 98.81 125 TRP A N 1
ATOM 958 C CA . TRP A 1 125 ? 4.84 20.094 9.094 1 98.81 125 TRP A CA 1
ATOM 959 C C . TRP A 1 125 ? 3.322 20.219 9.172 1 98.81 125 TRP A C 1
ATOM 961 O O . TRP A 1 125 ? 2.803 21.234 9.648 1 98.81 125 TRP A O 1
ATOM 971 N N . VAL A 1 126 ? 2.631 19.188 8.703 1 98.69 126 VAL A N 1
ATOM 972 C CA . VAL A 1 126 ? 1.171 19.203 8.711 1 98.69 126 VAL A CA 1
ATOM 973 C C . VAL A 1 126 ? 0.656 19.266 10.141 1 98.69 126 VAL A C 1
ATOM 975 O O . VAL A 1 126 ? -0.273 20.016 10.445 1 98.69 126 VAL A O 1
ATOM 978 N N . ILE A 1 127 ? 1.271 18.469 10.984 1 98.25 127 ILE A N 1
ATOM 979 C CA . ILE A 1 127 ? 0.867 18.484 12.391 1 98.25 127 ILE A CA 1
ATOM 980 C C . ILE A 1 127 ? 0.991 19.906 12.953 1 98.25 127 ILE A C 1
ATOM 982 O O . ILE A 1 127 ? 0.102 20.375 13.664 1 98.25 127 ILE A O 1
ATOM 986 N N . GLN A 1 128 ? 2.023 20.547 12.625 1 97.5 128 GLN A N 1
ATOM 987 C CA . GLN A 1 128 ? 2.238 21.906 13.078 1 97.5 128 GLN A CA 1
ATOM 988 C C . GLN A 1 128 ? 1.186 22.844 12.492 1 97.5 128 GLN A C 1
ATOM 990 O O . GLN A 1 128 ? 0.661 23.719 13.203 1 97.5 128 GLN A O 1
ATOM 995 N N . GLN A 1 129 ? 0.933 22.688 11.211 1 97.31 129 GLN A N 1
ATOM 996 C CA . GLN A 1 129 ? -0.079 23.516 10.57 1 97.31 129 GLN A CA 1
ATOM 997 C C . GLN A 1 129 ? -1.446 23.312 11.219 1 97.31 129 GLN A C 1
ATOM 999 O O . GLN A 1 129 ? -2.203 24.281 11.391 1 97.31 129 GLN A O 1
ATOM 1004 N N . LEU A 1 130 ? -1.763 22.125 11.516 1 96.38 130 LEU A N 1
ATOM 1005 C CA . LEU A 1 130 ? -3.049 21.812 12.125 1 96.38 130 LEU A CA 1
ATOM 1006 C C . LEU A 1 130 ? -3.174 22.453 13.5 1 96.38 130 LEU A C 1
ATOM 1008 O O . LEU A 1 130 ? -4.246 22.938 13.867 1 96.38 130 LEU A O 1
ATOM 1012 N N . GLN A 1 131 ? -2.111 22.406 14.211 1 93.69 131 GLN A N 1
ATOM 1013 C CA . GLN A 1 131 ? -2.098 23.031 15.531 1 93.69 131 GLN A CA 1
ATOM 1014 C C . GLN A 1 131 ? -2.229 24.547 15.422 1 93.69 131 GLN A C 1
ATOM 1016 O O . GLN A 1 131 ? -2.928 25.172 16.219 1 93.69 131 GLN A O 1
ATOM 1021 N N . ASP A 1 132 ? -1.566 25.141 14.453 1 90.69 132 ASP A N 1
ATOM 1022 C CA . ASP A 1 132 ? -1.625 26.578 14.234 1 90.69 132 ASP A CA 1
ATOM 1023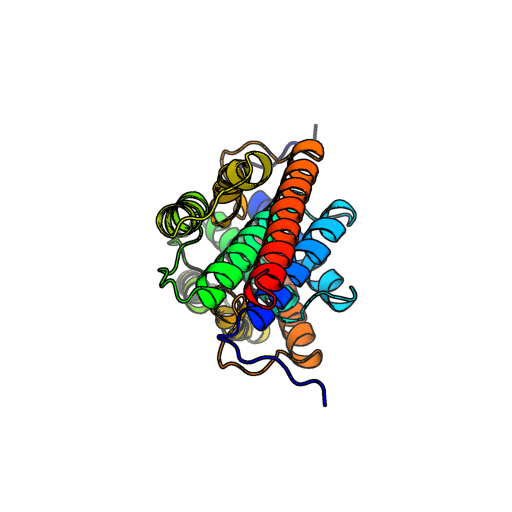 C C . ASP A 1 132 ? -3.029 27.016 13.828 1 90.69 132 ASP A C 1
ATOM 1025 O O . ASP A 1 132 ? -3.479 28.094 14.195 1 90.69 132 ASP A O 1
ATOM 1029 N N . ASP A 1 133 ? -3.631 26.172 13.047 1 88 133 ASP A N 1
ATOM 1030 C CA . ASP A 1 133 ? -4.98 26.484 12.594 1 88 133 ASP A CA 1
ATOM 1031 C C . ASP A 1 133 ? -5.977 26.438 13.75 1 88 133 ASP A C 1
ATOM 1033 O O . ASP A 1 133 ? -6.992 27.141 13.734 1 88 133 ASP A O 1
ATOM 1037 N N . LEU A 1 134 ? -5.723 25.609 14.695 1 83.88 134 LEU A N 1
ATOM 1038 C CA . LEU A 1 134 ? -6.609 25.484 15.852 1 83.88 134 LEU A CA 1
ATOM 1039 C C . LEU A 1 134 ? -6.355 26.594 16.859 1 83.88 134 LEU A C 1
ATOM 1041 O O . LEU A 1 134 ? -7.262 26.984 17.594 1 83.88 134 LEU A O 1
ATOM 1045 N N . ASN A 1 135 ? -5.059 27.047 16.969 1 78.31 135 ASN A N 1
ATOM 1046 C CA . ASN A 1 135 ? -4.703 28.156 17.844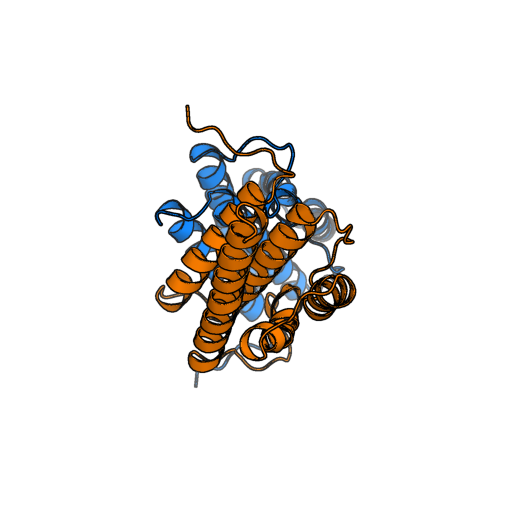 1 78.31 135 ASN A CA 1
ATOM 1047 C C . ASN A 1 135 ? -4.066 29.297 17.078 1 78.31 135 ASN A C 1
ATOM 1049 O O . ASN A 1 135 ? -2.855 29.516 17.156 1 78.31 135 ASN A O 1
ATOM 1053 N N . PRO A 1 136 ? -4.949 30.062 16.297 1 68.62 136 PRO A N 1
ATOM 1054 C CA . PRO A 1 136 ? -4.344 31.141 15.531 1 68.62 136 PRO A CA 1
ATOM 1055 C C . PRO A 1 136 ? -3.795 32.25 16.422 1 68.62 136 PRO A C 1
ATOM 1057 O O . PRO A 1 136 ? -4.305 32.5 17.516 1 68.62 136 PRO A O 1
ATOM 1060 N N . ASP A 1 137 ? -2.562 32.75 16.328 1 53.59 137 ASP A N 1
ATOM 1061 C CA . ASP A 1 137 ? -2.178 33.938 17.078 1 53.59 137 ASP A CA 1
ATOM 1062 C C . ASP A 1 137 ? -3.197 35.062 16.891 1 53.59 137 ASP A C 1
ATOM 1064 O O . ASP A 1 137 ? -3.834 35.156 15.844 1 53.59 137 ASP A O 1
ATOM 1068 N N . MET B 1 1 ? 26.062 -13.82 -9.078 1 34.47 1 MET B N 1
ATOM 1069 C CA . MET B 1 1 ? 25.406 -12.523 -8.891 1 34.47 1 MET B CA 1
ATOM 1070 C C . MET B 1 1 ? 23.891 -12.68 -8.867 1 34.47 1 MET B C 1
ATOM 1072 O O . MET B 1 1 ? 23.266 -12.883 -9.906 1 34.47 1 MET B O 1
ATOM 1076 N N . THR B 1 2 ? 23.25 -13.406 -8.031 1 45.84 2 THR B N 1
ATOM 1077 C CA . THR B 1 2 ? 21.938 -13.977 -8.281 1 45.84 2 THR B CA 1
ATOM 1078 C C . THR B 1 2 ? 20.906 -12.875 -8.555 1 45.84 2 THR B C 1
ATOM 1080 O O . THR B 1 2 ? 20.625 -12.062 -7.676 1 45.84 2 THR B O 1
ATOM 1083 N N . GLY B 1 3 ? 21.062 -12.109 -9.617 1 61.84 3 GLY B N 1
ATOM 1084 C CA . GLY B 1 3 ? 20.5 -10.867 -10.109 1 61.84 3 GLY B CA 1
ATOM 1085 C C . GLY B 1 3 ? 18.984 -10.828 -10.023 1 61.84 3 GLY B C 1
ATOM 1086 O O . GLY B 1 3 ? 18.344 -11.852 -9.789 1 61.84 3 GLY B O 1
ATOM 1087 N N . ARG B 1 4 ? 18.516 -9.664 -9.883 1 72.94 4 ARG B N 1
ATOM 1088 C CA . ARG B 1 4 ? 17.062 -9.469 -9.898 1 72.94 4 ARG B CA 1
ATOM 1089 C C . ARG B 1 4 ? 16.438 -10.117 -11.133 1 72.94 4 ARG B C 1
ATOM 1091 O O . ARG B 1 4 ? 16.922 -9.922 -12.25 1 72.94 4 ARG B O 1
ATOM 1098 N N . PRO B 1 5 ? 15.422 -10.953 -10.859 1 79.69 5 PRO B N 1
ATOM 1099 C CA . PRO B 1 5 ? 14.766 -11.539 -12.031 1 79.69 5 PRO B CA 1
ATOM 1100 C C . PRO B 1 5 ? 14.195 -10.484 -12.977 1 79.69 5 PRO B C 1
ATOM 1102 O O . PRO B 1 5 ? 13.922 -9.359 -12.562 1 79.69 5 PRO B O 1
ATOM 1105 N N . PRO B 1 6 ? 14 -10.93 -14.258 1 82.69 6 PRO B N 1
ATOM 1106 C CA . PRO B 1 6 ? 13.344 -10.016 -15.203 1 82.69 6 PRO B CA 1
ATOM 1107 C C . PRO B 1 6 ? 11.969 -9.562 -14.727 1 82.69 6 PRO B C 1
ATOM 1109 O O . PRO B 1 6 ? 11.188 -10.375 -14.211 1 82.69 6 PRO B O 1
ATOM 1112 N N . PRO B 1 7 ? 11.68 -8.32 -14.805 1 80.94 7 PRO B N 1
ATOM 1113 C CA . PRO B 1 7 ? 10.445 -7.777 -14.219 1 80.94 7 PRO B CA 1
ATOM 1114 C C . PRO B 1 7 ? 9.188 -8.438 -14.789 1 80.94 7 PRO B C 1
ATOM 1116 O O . PRO B 1 7 ? 8.148 -8.438 -14.133 1 80.94 7 PRO B O 1
ATOM 1119 N N . ASP B 1 8 ? 9.305 -9.016 -15.844 1 83.69 8 ASP B N 1
ATOM 1120 C CA . ASP B 1 8 ? 8.148 -9.664 -16.453 1 83.69 8 ASP B CA 1
ATOM 1121 C C . ASP B 1 8 ? 8.125 -11.156 -16.141 1 83.69 8 ASP B C 1
ATOM 1123 O O . ASP B 1 8 ? 7.309 -11.898 -16.688 1 83.69 8 ASP B O 1
ATOM 1127 N N . SER B 1 9 ? 8.984 -11.547 -15.281 1 94.31 9 SER B N 1
ATOM 1128 C CA . SER B 1 9 ? 9.008 -12.969 -14.945 1 94.31 9 SER B CA 1
ATOM 1129 C C . SER B 1 9 ? 8.086 -13.273 -13.773 1 94.31 9 SER B C 1
ATOM 1131 O O . SER B 1 9 ? 7.871 -12.422 -12.906 1 94.31 9 SER B O 1
ATOM 1133 N N . PRO B 1 10 ? 7.566 -14.531 -13.781 1 97.06 10 PRO B N 1
ATOM 1134 C CA . PRO B 1 10 ? 6.77 -14.945 -12.625 1 97.06 10 PRO B CA 1
ATOM 1135 C C . PRO B 1 10 ? 7.523 -14.805 -11.305 1 97.06 10 PRO B C 1
ATOM 1137 O O . PRO B 1 10 ? 6.938 -14.43 -10.289 1 97.06 10 PRO B O 1
ATOM 1140 N N . ASN B 1 11 ? 8.812 -15.055 -11.336 1 96.19 11 ASN B N 1
ATOM 1141 C CA . ASN B 1 11 ? 9.602 -15.016 -10.109 1 96.19 11 ASN B CA 1
ATOM 1142 C C . ASN B 1 11 ? 9.695 -13.594 -9.562 1 96.19 11 ASN B C 1
ATOM 1144 O O . ASN B 1 11 ? 9.734 -13.398 -8.344 1 96.19 11 ASN B O 1
ATOM 1148 N N . ALA B 1 12 ? 9.805 -12.594 -10.406 1 96.19 12 ALA B N 1
ATOM 1149 C CA . ALA B 1 12 ? 9.828 -11.211 -9.953 1 96.19 12 ALA B CA 1
ATOM 1150 C C . ALA B 1 12 ? 8.531 -10.852 -9.219 1 96.19 12 ALA B C 1
ATOM 1152 O O . ALA B 1 12 ? 8.562 -10.18 -8.188 1 96.19 12 ALA B O 1
ATOM 1153 N N . TRP B 1 13 ? 7.449 -11.359 -9.695 1 97.69 13 TRP B N 1
ATOM 1154 C CA . TRP B 1 13 ? 6.145 -11.094 -9.094 1 97.69 13 TRP B CA 1
ATOM 1155 C C . TRP B 1 13 ? 5.984 -11.852 -7.781 1 97.69 13 TRP B C 1
ATOM 1157 O O . TRP B 1 13 ? 5.41 -11.328 -6.824 1 97.69 13 TRP B O 1
ATOM 1167 N N . LEU B 1 14 ? 6.52 -13.016 -7.758 1 98.06 14 LEU B N 1
ATOM 1168 C CA . LEU B 1 14 ? 6.453 -13.797 -6.523 1 98.06 14 LEU B CA 1
ATOM 1169 C C . LEU B 1 14 ? 7.289 -13.141 -5.426 1 98.06 14 LEU B C 1
ATOM 1171 O O . LEU B 1 14 ? 6.93 -13.211 -4.246 1 98.06 14 LEU B O 1
ATOM 1175 N N . GLU B 1 15 ? 8.367 -12.586 -5.824 1 97 15 GLU B N 1
ATOM 1176 C CA . GLU B 1 15 ? 9.188 -11.875 -4.844 1 97 15 GLU B CA 1
ATOM 1177 C C . GLU B 1 15 ? 8.414 -10.727 -4.207 1 97 15 GLU B C 1
ATOM 1179 O O . GLU B 1 15 ? 8.477 -10.531 -2.992 1 97 15 GLU B O 1
ATOM 1184 N N . ARG B 1 16 ? 7.703 -9.977 -5.02 1 97.75 16 ARG B N 1
ATOM 1185 C CA . ARG B 1 16 ? 6.875 -8.883 -4.504 1 97.75 16 ARG B CA 1
ATOM 1186 C C . ARG B 1 16 ? 5.754 -9.422 -3.619 1 97.75 16 ARG B C 1
ATOM 1188 O O . ARG B 1 16 ? 5.445 -8.844 -2.578 1 97.75 16 ARG B O 1
ATOM 1195 N N . SER B 1 17 ? 5.18 -10.453 -4.09 1 98.75 17 SER B N 1
ATOM 1196 C CA . SER B 1 17 ? 4.109 -11.094 -3.334 1 98.75 17 SER B CA 1
ATOM 1197 C C . SER B 1 17 ? 4.594 -11.539 -1.958 1 98.75 17 SER B C 1
ATOM 1199 O O . SER B 1 17 ? 3.928 -11.289 -0.951 1 98.75 17 SER B O 1
ATOM 1201 N N . HIS B 1 18 ? 5.742 -12.156 -1.956 1 98.75 18 HIS B N 1
ATOM 1202 C CA . HIS B 1 18 ? 6.336 -12.609 -0.702 1 98.75 18 HIS B CA 1
ATOM 1203 C C . HIS B 1 18 ? 6.633 -11.43 0.22 1 98.75 18 HIS B C 1
ATOM 1205 O O . HIS B 1 18 ? 6.379 -11.5 1.425 1 98.75 18 HIS B O 1
ATOM 1211 N N . SER B 1 19 ? 7.168 -10.391 -0.303 1 98.62 19 SER B N 1
ATOM 1212 C CA . SER B 1 19 ? 7.438 -9.18 0.461 1 98.62 19 SER B CA 1
ATOM 1213 C C . SER B 1 19 ? 6.172 -8.664 1.14 1 98.62 19 SER B C 1
ATOM 1215 O O . SER B 1 19 ? 6.191 -8.312 2.32 1 98.62 19 SER B O 1
ATOM 1217 N N . ASP B 1 20 ? 5.066 -8.641 0.385 1 98.88 20 ASP B N 1
ATOM 1218 C CA . ASP B 1 20 ? 3.789 -8.195 0.933 1 98.88 20 ASP B CA 1
ATOM 1219 C C . ASP B 1 20 ? 3.35 -9.094 2.092 1 98.88 20 ASP B C 1
ATOM 1221 O O . ASP B 1 20 ? 2.869 -8.602 3.115 1 98.88 20 ASP B O 1
ATOM 1225 N N . LEU B 1 21 ? 3.502 -10.352 1.915 1 98.94 21 LEU B N 1
ATOM 1226 C CA . LEU B 1 21 ? 3.074 -11.281 2.957 1 98.94 21 LEU B CA 1
ATOM 1227 C C . LEU B 1 21 ? 3.871 -11.062 4.238 1 98.94 21 LEU B C 1
ATOM 1229 O O . LEU B 1 21 ? 3.297 -11 5.328 1 98.94 21 LEU B O 1
ATOM 1233 N N . VAL B 1 22 ? 5.156 -10.93 4.09 1 98.88 22 VAL B N 1
ATOM 1234 C CA . VAL B 1 22 ? 6.039 -10.75 5.238 1 98.88 22 VAL B CA 1
ATOM 1235 C C . VAL B 1 22 ? 5.703 -9.438 5.941 1 98.88 22 VAL B C 1
ATOM 1237 O O . VAL B 1 22 ? 5.539 -9.406 7.164 1 98.88 22 VAL B O 1
ATOM 1240 N N . LEU B 1 23 ? 5.551 -8.391 5.199 1 98.88 23 LEU B N 1
ATOM 1241 C CA . LEU B 1 23 ? 5.254 -7.09 5.785 1 98.88 23 LEU B CA 1
ATOM 1242 C C . LEU B 1 23 ? 3.865 -7.082 6.422 1 98.88 23 LEU B C 1
ATOM 1244 O O . LEU B 1 23 ? 3.674 -6.508 7.496 1 98.88 23 LEU B O 1
ATOM 1248 N N . GLY B 1 24 ? 2.9 -7.68 5.758 1 98.88 24 GLY B N 1
ATOM 1249 C CA . GLY B 1 24 ? 1.566 -7.781 6.328 1 98.88 24 GLY B CA 1
ATOM 1250 C C . GLY B 1 24 ? 1.544 -8.484 7.672 1 98.88 24 GLY B C 1
ATOM 1251 O O . GLY B 1 24 ? 0.876 -8.031 8.602 1 98.88 24 GLY B O 1
ATOM 1252 N N . ARG B 1 25 ? 2.234 -9.539 7.742 1 98.81 25 ARG B N 1
ATOM 1253 C CA . ARG B 1 25 ? 2.305 -10.266 9.008 1 98.81 25 ARG B CA 1
ATOM 1254 C C . ARG B 1 25 ? 2.979 -9.43 10.086 1 98.81 25 ARG B C 1
ATOM 1256 O O . ARG B 1 25 ? 2.527 -9.406 11.234 1 98.81 25 ARG B O 1
ATOM 1263 N N . ALA B 1 26 ? 4.027 -8.758 9.758 1 98.69 26 ALA B N 1
ATOM 1264 C CA . ALA B 1 26 ? 4.715 -7.895 10.711 1 98.69 26 ALA B CA 1
ATOM 1265 C C . ALA B 1 26 ? 3.797 -6.781 11.211 1 98.69 26 ALA B C 1
ATOM 1267 O O . ALA B 1 26 ? 3.848 -6.402 12.383 1 98.69 26 ALA B O 1
ATOM 1268 N N . ALA B 1 27 ? 3.006 -6.242 10.344 1 98.75 27 ALA B N 1
ATOM 1269 C CA . ALA B 1 27 ? 2.109 -5.137 10.664 1 98.75 27 ALA B CA 1
ATOM 1270 C C . ALA B 1 27 ? 1.186 -5.496 11.828 1 98.75 27 ALA B C 1
ATOM 1272 O O . ALA B 1 27 ? 0.788 -4.629 12.609 1 98.75 27 ALA B O 1
ATOM 1273 N N . LEU B 1 28 ? 0.857 -6.781 11.992 1 98.38 28 LEU B N 1
ATOM 1274 C CA . LEU B 1 28 ? -0.039 -7.234 13.047 1 98.38 28 LEU B CA 1
ATOM 1275 C C . LEU B 1 28 ? 0.572 -6.984 14.422 1 98.38 28 LEU B C 1
ATOM 1277 O O . LEU B 1 28 ? -0.149 -6.883 15.414 1 98.38 28 LEU B O 1
ATOM 1281 N N . GLU B 1 29 ? 1.88 -6.867 14.406 1 97.62 29 GLU B N 1
ATOM 1282 C CA . GLU B 1 29 ? 2.57 -6.906 15.688 1 97.62 29 GLU B CA 1
ATOM 1283 C C . GLU B 1 29 ? 3.197 -5.555 16.016 1 97.62 29 GLU B C 1
ATOM 1285 O O . GLU B 1 29 ? 3.789 -5.383 17.094 1 97.62 29 GLU B O 1
ATOM 1290 N N . ILE B 1 30 ? 3.133 -4.664 15.164 1 98.12 30 ILE B N 1
ATOM 1291 C CA . ILE B 1 30 ? 3.803 -3.381 15.359 1 98.12 30 ILE B CA 1
ATOM 1292 C C . ILE B 1 30 ? 2.816 -2.363 15.93 1 98.12 30 ILE B C 1
ATOM 1294 O O . ILE B 1 30 ? 1.808 -2.047 15.289 1 98.12 30 ILE B O 1
ATOM 1298 N N . SER B 1 31 ? 3.137 -1.831 17.109 1 97.69 31 SER B N 1
ATOM 1299 C CA . SER B 1 31 ? 2.311 -0.795 17.719 1 97.69 31 SER B CA 1
ATOM 1300 C C . SER B 1 31 ? 2.275 0.463 16.859 1 97.69 31 SER B C 1
ATOM 1302 O O . SER B 1 31 ? 3.301 0.883 16.328 1 97.69 31 SER B O 1
ATOM 1304 N N . GLY B 1 32 ? 1.075 0.958 16.672 1 96.88 32 GLY B N 1
ATOM 1305 C CA . GLY B 1 32 ? 0.926 2.18 15.898 1 96.88 32 GLY B CA 1
ATOM 1306 C C . GLY B 1 32 ? 0.562 1.924 14.445 1 96.88 32 GLY B C 1
ATOM 1307 O O . GLY B 1 32 ? 0.253 2.859 13.703 1 96.88 32 GLY B O 1
ATOM 1308 N N . VAL B 1 33 ? 0.63 0.661 14.102 1 98.44 33 VAL B N 1
ATOM 1309 C CA . VAL B 1 33 ? 0.224 0.297 12.742 1 98.44 33 VAL B CA 1
ATOM 1310 C C . VAL B 1 33 ? -1.23 -0.167 12.75 1 98.44 33 VAL B C 1
ATOM 1312 O O . VAL B 1 33 ? -1.625 -0.988 13.578 1 98.44 33 VAL B O 1
ATOM 1315 N N . LEU B 1 34 ? -1.962 0.397 11.852 1 97.44 34 LEU B N 1
ATOM 1316 C CA . LEU B 1 34 ? -3.367 0.024 11.734 1 97.44 34 LEU B CA 1
ATOM 1317 C C . LEU B 1 34 ? -3.516 -1.317 11.023 1 97.44 34 LEU B C 1
ATOM 1319 O O . LEU B 1 34 ? -2.789 -1.604 10.07 1 97.44 34 LEU B O 1
ATOM 1323 N N . LEU B 1 35 ? -4.527 -2.086 11.383 1 98.06 35 LEU B N 1
ATOM 1324 C CA . LEU B 1 35 ? -4.742 -3.426 10.852 1 98.06 35 LEU B CA 1
ATOM 1325 C C . LEU B 1 35 ? -5.152 -3.367 9.383 1 98.06 35 LEU B C 1
ATOM 1327 O O . LEU B 1 35 ? -4.957 -4.332 8.641 1 98.06 35 LEU B O 1
ATOM 1331 N N . GLU B 1 36 ? -5.715 -2.25 8.953 1 97.62 36 GLU B N 1
ATOM 1332 C CA . GLU B 1 36 ? -6.055 -2.039 7.551 1 97.62 36 GLU B CA 1
ATOM 1333 C C . GLU B 1 36 ? -4.824 -2.154 6.66 1 97.62 36 GLU B C 1
ATOM 1335 O O . GLU B 1 36 ? -4.914 -2.619 5.52 1 97.62 36 GLU B O 1
ATOM 1340 N N . ASP B 1 37 ? -3.689 -1.716 7.184 1 98.44 37 ASP B N 1
ATOM 1341 C CA . ASP B 1 37 ? -2.453 -1.822 6.414 1 98.44 37 ASP B CA 1
ATOM 1342 C C . ASP B 1 37 ? -2.061 -3.283 6.207 1 98.44 37 ASP B C 1
ATOM 1344 O O . ASP B 1 37 ? -1.556 -3.65 5.141 1 98.44 37 ASP B O 1
ATOM 1348 N N . ALA B 1 38 ? -2.26 -4.113 7.246 1 98.69 38 ALA B N 1
ATOM 1349 C CA . ALA B 1 38 ? -2.02 -5.547 7.098 1 98.69 38 ALA B CA 1
ATOM 1350 C C . ALA B 1 38 ? -2.92 -6.148 6.023 1 98.69 38 ALA B C 1
ATOM 1352 O O . ALA B 1 38 ? -2.469 -6.953 5.207 1 98.69 38 ALA B O 1
ATOM 1353 N N . CYS B 1 39 ? -4.133 -5.707 6.027 1 98.69 39 CYS B N 1
ATOM 1354 C CA . CYS B 1 39 ? -5.105 -6.223 5.07 1 98.69 39 CYS B CA 1
ATOM 1355 C C . CYS B 1 39 ? -4.746 -5.805 3.65 1 98.69 39 CYS B C 1
ATOM 1357 O O . CYS B 1 39 ? -4.914 -6.582 2.707 1 98.69 39 CYS B O 1
ATOM 1359 N N . PHE B 1 40 ? -4.242 -4.602 3.49 1 98.81 40 PHE B N 1
ATOM 1360 C CA . PHE B 1 40 ? -3.752 -4.148 2.193 1 98.81 40 PHE B CA 1
ATOM 1361 C C . PHE B 1 40 ? -2.66 -5.074 1.672 1 98.81 40 PHE B C 1
ATOM 1363 O O . PHE B 1 40 ? -2.699 -5.5 0.515 1 98.81 40 PHE B O 1
ATOM 1370 N N . HIS B 1 41 ? -1.781 -5.449 2.516 1 98.88 41 HIS B N 1
ATOM 1371 C CA . HIS B 1 41 ? -0.675 -6.293 2.08 1 98.88 41 HIS B CA 1
ATOM 1372 C C . HIS B 1 41 ? -1.142 -7.723 1.817 1 98.88 41 HIS B C 1
ATOM 1374 O O . HIS B 1 41 ? -0.598 -8.406 0.949 1 98.88 41 HIS B O 1
ATOM 1380 N N . ALA B 1 42 ? -2.189 -8.141 2.539 1 98.94 42 ALA B N 1
ATOM 1381 C CA . ALA B 1 42 ? -2.791 -9.43 2.201 1 98.94 42 ALA B CA 1
ATOM 1382 C C . ALA B 1 42 ? -3.334 -9.43 0.774 1 98.94 42 ALA B C 1
ATOM 1384 O O . ALA B 1 42 ? -3.094 -10.367 0.01 1 98.94 42 ALA B O 1
ATOM 1385 N N . GLN B 1 43 ? -4.043 -8.391 0.481 1 98.88 43 GLN B N 1
ATOM 1386 C CA . GLN B 1 43 ? -4.59 -8.258 -0.866 1 98.88 43 GLN B CA 1
ATOM 1387 C C . GLN B 1 43 ? -3.477 -8.227 -1.909 1 98.88 43 GLN B C 1
ATOM 1389 O O . GLN B 1 43 ? -3.539 -8.945 -2.912 1 98.88 43 GLN B O 1
ATOM 1394 N N . GLN B 1 44 ? -2.438 -7.414 -1.705 1 98.75 44 GLN B N 1
ATOM 1395 C CA . GLN B 1 44 ? -1.333 -7.27 -2.646 1 98.75 44 GLN B CA 1
ATOM 1396 C C . GLN B 1 44 ? -0.593 -8.594 -2.83 1 98.75 44 GLN B C 1
ATOM 1398 O O . GLN B 1 44 ? -0.177 -8.93 -3.941 1 98.75 44 GLN B O 1
ATOM 1403 N N . CYS B 1 45 ? -0.437 -9.312 -1.759 1 98.88 45 CYS B N 1
ATOM 1404 C CA . CYS B 1 45 ? 0.199 -10.625 -1.841 1 98.88 45 CYS B CA 1
ATOM 1405 C C . CYS B 1 45 ? -0.568 -11.539 -2.785 1 98.88 45 CYS B C 1
ATOM 1407 O O . CYS B 1 45 ? 0.007 -12.086 -3.727 1 98.88 45 CYS B O 1
ATOM 1409 N N . ALA B 1 46 ? -1.839 -11.664 -2.537 1 98.94 46 ALA B N 1
ATOM 1410 C CA . ALA B 1 46 ? -2.664 -12.547 -3.352 1 98.94 46 ALA B CA 1
ATOM 1411 C C . ALA B 1 46 ? -2.672 -12.109 -4.812 1 98.94 46 ALA B C 1
ATOM 1413 O O . ALA B 1 46 ? -2.521 -12.93 -5.719 1 98.94 46 ALA B O 1
ATOM 1414 N N . GLU B 1 47 ? -2.828 -10.852 -5.059 1 98.88 47 GLU B N 1
ATOM 1415 C CA . GLU B 1 47 ? -2.871 -10.289 -6.406 1 98.88 47 GLU B CA 1
ATOM 1416 C C . GLU B 1 47 ? -1.591 -10.602 -7.176 1 98.88 47 GLU B C 1
ATOM 1418 O O . GLU B 1 47 ? -1.642 -11.141 -8.281 1 98.88 47 GLU B O 1
ATOM 1423 N N . LYS B 1 48 ? -0.51 -10.32 -6.562 1 98.69 48 LYS B N 1
ATOM 1424 C CA . LYS B 1 48 ? 0.763 -10.477 -7.262 1 98.69 48 LYS B CA 1
ATOM 1425 C C . LYS B 1 48 ? 1.102 -11.945 -7.473 1 98.69 48 LYS B C 1
ATOM 1427 O O . LYS B 1 48 ? 1.707 -12.312 -8.484 1 98.69 48 LYS B O 1
ATOM 1432 N N . ALA B 1 49 ? 0.727 -12.773 -6.52 1 98.81 49 ALA B N 1
ATOM 1433 C CA . ALA B 1 49 ? 0.903 -14.211 -6.723 1 98.81 49 ALA B CA 1
ATOM 1434 C C . ALA B 1 49 ? 0.091 -14.695 -7.922 1 98.81 49 ALA B C 1
ATOM 1436 O O . ALA B 1 49 ? 0.615 -15.398 -8.789 1 98.81 49 ALA B O 1
ATOM 1437 N N . LEU B 1 50 ? -1.154 -14.359 -7.961 1 98.81 50 LEU B N 1
ATOM 1438 C CA . LEU B 1 50 ? -2.008 -14.781 -9.07 1 98.81 50 LEU B CA 1
ATOM 1439 C C . LEU B 1 50 ? -1.467 -14.273 -10.398 1 98.81 50 LEU B C 1
ATOM 1441 O O . LEU B 1 50 ? -1.467 -15 -11.391 1 98.81 50 LEU B O 1
ATOM 1445 N N . LYS B 1 51 ? -1.001 -13.07 -10.438 1 98.56 51 LYS B N 1
ATOM 1446 C CA . LYS B 1 51 ? -0.452 -12.508 -11.664 1 98.56 51 LYS B CA 1
ATOM 1447 C C . LYS B 1 51 ? 0.823 -13.234 -12.086 1 98.56 51 LYS B C 1
ATOM 1449 O O . LYS B 1 51 ? 1.091 -13.391 -13.273 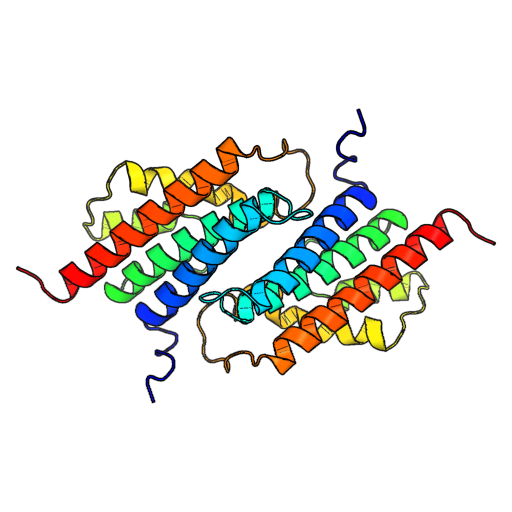1 98.56 51 LYS B O 1
ATOM 1454 N N . ALA B 1 52 ? 1.585 -13.641 -11.078 1 98.31 52 ALA B N 1
ATOM 1455 C CA . ALA B 1 52 ? 2.752 -14.461 -11.398 1 98.31 52 ALA B CA 1
ATOM 1456 C C . ALA B 1 52 ? 2.35 -15.711 -12.164 1 98.31 52 ALA B C 1
ATOM 1458 O O . ALA B 1 52 ? 2.998 -16.078 -13.148 1 98.31 52 ALA B O 1
ATOM 1459 N N . LEU B 1 53 ? 1.316 -16.344 -11.727 1 98.5 53 LEU B N 1
ATOM 1460 C CA . LEU B 1 53 ? 0.855 -17.562 -12.383 1 98.5 53 LEU B CA 1
ATOM 1461 C C . LEU B 1 53 ? 0.314 -17.266 -13.773 1 98.5 53 LEU B C 1
ATOM 1463 O O . LEU B 1 53 ? 0.555 -18.016 -14.719 1 98.5 53 LEU B O 1
ATOM 1467 N N . LEU B 1 54 ? -0.445 -16.172 -13.906 1 98.44 54 LEU B N 1
ATOM 1468 C CA . LEU B 1 54 ? -0.938 -15.758 -15.219 1 98.44 54 LEU B CA 1
ATOM 1469 C C . LEU B 1 54 ? 0.217 -15.539 -16.188 1 98.44 54 LEU B C 1
ATOM 1471 O O . LEU B 1 54 ? 0.149 -15.961 -17.344 1 98.44 54 LEU B O 1
ATOM 1475 N N . ILE B 1 55 ? 1.252 -14.93 -15.727 1 97.62 55 ILE B N 1
ATOM 1476 C CA . ILE B 1 55 ? 2.439 -14.68 -16.547 1 97.62 55 ILE B CA 1
ATOM 1477 C C . ILE B 1 55 ? 3.066 -16 -16.953 1 97.62 55 ILE B C 1
ATOM 1479 O O . ILE B 1 55 ? 3.404 -16.203 -18.125 1 97.62 55 ILE B O 1
ATOM 1483 N N . GLN B 1 56 ? 3.213 -16.906 -16.031 1 97.06 56 GLN B N 1
ATOM 1484 C CA . GLN B 1 56 ? 3.781 -18.219 -16.312 1 97.06 56 GLN B CA 1
ATOM 1485 C C . GLN B 1 56 ? 3.002 -18.922 -17.422 1 97.06 56 GLN B C 1
ATOM 1487 O O . GLN B 1 56 ? 3.592 -19.594 -18.266 1 97.06 56 GLN B O 1
ATOM 1492 N N . ARG B 1 57 ? 1.762 -18.766 -17.438 1 97 57 ARG B N 1
ATOM 1493 C CA . ARG B 1 57 ? 0.889 -19.5 -18.344 1 97 57 ARG B CA 1
ATOM 1494 C C . ARG B 1 57 ? 0.64 -18.703 -19.625 1 97 57 ARG B C 1
ATOM 1496 O O . ARG B 1 57 ? -0.156 -19.125 -20.469 1 97 57 ARG B O 1
ATOM 1503 N N . GLY B 1 58 ? 1.173 -17.516 -19.688 1 96.69 58 GLY B N 1
ATOM 1504 C CA . GLY B 1 58 ? 1.071 -16.703 -20.891 1 96.69 58 GLY B CA 1
ATOM 1505 C C . GLY B 1 58 ? -0.286 -16.047 -21.047 1 96.69 58 GLY B C 1
ATOM 1506 O O . GLY B 1 58 ? -0.718 -15.781 -22.172 1 96.69 58 GLY B O 1
ATOM 1507 N N . ILE B 1 59 ? -1.012 -15.891 -19.969 1 97.38 59 ILE B N 1
ATOM 1508 C CA . ILE B 1 59 ? -2.338 -15.289 -20 1 97.38 59 ILE B CA 1
ATOM 1509 C C . ILE B 1 59 ? -2.219 -13.773 -19.797 1 97.38 59 ILE B C 1
ATOM 1511 O O . ILE B 1 59 ? -1.646 -13.32 -18.812 1 97.38 59 ILE B O 1
ATOM 1515 N N . VAL B 1 60 ? -2.785 -13.016 -20.672 1 95.94 60 VAL B N 1
ATOM 1516 C CA . VAL B 1 60 ? -2.764 -11.562 -20.578 1 95.94 60 VAL B CA 1
ATOM 1517 C C . VAL B 1 60 ? -3.811 -11.086 -19.578 1 95.94 60 VAL B C 1
ATOM 1519 O O . VAL B 1 60 ? -4.922 -11.617 -19.531 1 95.94 60 VAL B O 1
ATOM 1522 N N . PHE B 1 61 ? -3.441 -10.133 -18.781 1 95.62 61 PHE B N 1
ATOM 1523 C CA . PHE B 1 61 ? -4.375 -9.547 -17.828 1 95.62 61 PHE B CA 1
ATOM 1524 C C . PHE B 1 61 ? -4.262 -8.023 -17.828 1 95.62 61 PHE B C 1
ATOM 1526 O O . PHE B 1 61 ? -3.188 -7.473 -18.078 1 95.62 61 PHE B O 1
ATOM 1533 N N . PRO B 1 62 ? -5.355 -7.348 -17.578 1 93.5 62 PRO B N 1
ATOM 1534 C CA . PRO B 1 62 ? -5.32 -5.891 -17.469 1 93.5 62 PRO B CA 1
ATOM 1535 C C . PRO B 1 62 ? -4.809 -5.414 -16.109 1 93.5 62 PRO B C 1
ATOM 1537 O O . PRO B 1 62 ? -4.586 -6.227 -15.211 1 93.5 62 PRO B O 1
ATOM 1540 N N . ARG B 1 63 ? -4.562 -4.125 -16.031 1 90.5 63 ARG B N 1
ATOM 1541 C CA . ARG B 1 63 ? -4.312 -3.525 -14.719 1 90.5 63 ARG B CA 1
ATOM 1542 C C . ARG B 1 63 ? -5.562 -3.572 -13.852 1 90.5 63 ARG B C 1
ATOM 1544 O O . ARG B 1 63 ? -6.559 -2.912 -14.148 1 90.5 63 ARG B O 1
ATOM 1551 N N . THR B 1 64 ? -5.578 -4.438 -12.922 1 93.94 64 THR B N 1
ATOM 1552 C CA . THR B 1 64 ? -6.723 -4.594 -12.031 1 93.94 64 THR B CA 1
ATOM 1553 C C . THR B 1 64 ? -6.289 -5.156 -10.68 1 93.94 64 THR B C 1
ATOM 1555 O O . THR B 1 64 ? -5.289 -5.875 -10.594 1 93.94 64 THR B O 1
ATOM 1558 N N . HIS B 1 65 ? -7.051 -4.785 -9.711 1 95.44 65 HIS B N 1
ATOM 1559 C CA . HIS B 1 65 ? -6.836 -5.352 -8.391 1 95.44 65 HIS B CA 1
ATOM 1560 C C . HIS B 1 65 ? -7.973 -6.293 -8 1 95.44 65 HIS B C 1
ATOM 1562 O O . HIS B 1 65 ? -8.023 -6.781 -6.871 1 95.44 65 HIS B O 1
ATOM 1568 N N . VAL B 1 66 ? -8.867 -6.484 -8.906 1 97.81 66 VAL B N 1
ATOM 1569 C CA . VAL B 1 66 ? -10.016 -7.344 -8.648 1 97.81 66 VAL B CA 1
ATOM 1570 C C . VAL B 1 66 ? -9.602 -8.812 -8.75 1 97.81 66 VAL B C 1
ATOM 1572 O O . VAL B 1 66 ? -9.406 -9.328 -9.852 1 97.81 66 VAL B O 1
ATOM 1575 N N . LEU B 1 67 ? -9.602 -9.453 -7.652 1 98.75 67 LEU B N 1
ATOM 1576 C CA . LEU B 1 67 ? -9.055 -10.805 -7.586 1 98.75 67 LEU B CA 1
ATOM 1577 C C . LEU B 1 67 ? -9.961 -11.797 -8.305 1 98.75 67 LEU B C 1
ATOM 1579 O O . LEU B 1 67 ? -9.484 -12.773 -8.891 1 98.75 67 LEU B O 1
ATOM 1583 N N . GLU B 1 68 ? -11.289 -11.547 -8.203 1 98.56 68 GLU B N 1
ATOM 1584 C CA . GLU B 1 68 ? -12.227 -12.406 -8.922 1 98.56 68 GLU B CA 1
ATOM 1585 C C . GLU B 1 68 ? -11.898 -12.477 -10.406 1 98.56 68 GLU B C 1
ATOM 1587 O O . GLU B 1 68 ? -11.961 -13.547 -11.016 1 98.56 68 GLU B O 1
ATOM 1592 N N . TYR B 1 69 ? -11.57 -11.406 -10.969 1 98.56 69 TYR B N 1
ATOM 1593 C CA . TYR B 1 69 ? -11.227 -11.344 -12.383 1 98.56 69 TYR B CA 1
ATOM 1594 C C . TYR B 1 69 ? -9.992 -12.188 -12.688 1 98.56 69 TYR B C 1
ATOM 1596 O O . TYR B 1 69 ? -9.969 -12.945 -13.656 1 98.56 69 TYR B O 1
ATOM 1604 N N . LEU B 1 70 ? -9 -12.094 -11.891 1 98.62 70 LEU B N 1
ATOM 1605 C CA . LEU B 1 70 ? -7.766 -12.852 -12.086 1 98.62 70 LEU B CA 1
ATOM 1606 C C . LEU B 1 70 ? -8.016 -14.344 -11.953 1 98.62 70 LEU B C 1
ATOM 1608 O O . LEU B 1 70 ? -7.504 -15.141 -12.75 1 98.62 70 LEU B O 1
ATOM 1612 N N . LEU B 1 71 ? -8.797 -14.672 -10.953 1 98.69 71 LEU B N 1
ATOM 1613 C CA . LEU B 1 71 ? -9.133 -16.078 -10.758 1 98.69 71 LEU B CA 1
ATOM 1614 C C . LEU B 1 71 ? -9.945 -16.609 -11.922 1 98.69 71 LEU B C 1
ATOM 1616 O O . LEU B 1 71 ? -9.75 -17.75 -12.352 1 98.69 71 LEU B O 1
ATOM 1620 N N . ASP B 1 72 ? -10.812 -15.812 -12.445 1 98.5 72 ASP B N 1
ATOM 1621 C CA . ASP B 1 72 ? -11.633 -16.219 -13.578 1 98.5 72 ASP B CA 1
ATOM 1622 C C . ASP B 1 72 ? -10.773 -16.484 -14.812 1 98.5 72 ASP B C 1
ATOM 1624 O O . ASP B 1 72 ? -11.055 -17.406 -15.578 1 98.5 72 ASP B O 1
ATOM 1628 N N . LEU B 1 73 ? -9.797 -15.68 -15.07 1 98.44 73 LEU B N 1
ATOM 1629 C CA . LEU B 1 73 ? -8.875 -15.914 -16.172 1 98.44 73 LEU B CA 1
ATOM 1630 C C . LEU B 1 73 ? -8.203 -17.281 -16.047 1 98.44 73 LEU B C 1
ATOM 1632 O O . LEU B 1 73 ? -8.039 -17.984 -17.047 1 98.44 73 LEU B O 1
ATOM 1636 N N . LEU B 1 74 ? -7.867 -17.625 -14.82 1 98.44 74 LEU B N 1
ATOM 1637 C CA . LEU B 1 74 ? -7.215 -18.922 -14.594 1 98.44 74 LEU B CA 1
ATOM 1638 C C . LEU B 1 74 ? -8.195 -20.062 -14.805 1 98.44 74 LEU B C 1
ATOM 1640 O O . LEU B 1 74 ? -7.832 -21.094 -15.391 1 98.44 74 LEU B O 1
ATOM 1644 N N . LYS B 1 75 ? -9.375 -19.891 -14.32 1 98 75 LYS B N 1
ATOM 1645 C CA . LYS B 1 75 ? -10.398 -20.922 -14.523 1 98 75 LYS B CA 1
ATOM 1646 C C . LYS B 1 75 ? -10.648 -21.141 -16.016 1 98 75 LYS B C 1
ATOM 1648 O O . LYS B 1 75 ? -10.766 -22.297 -16.453 1 98 75 LYS B O 1
ATOM 1653 N N . LYS B 1 76 ? -10.727 -20.062 -16.703 1 97.81 76 LYS B N 1
ATOM 1654 C CA . LYS B 1 76 ? -10.961 -20.141 -18.141 1 97.81 76 LYS B CA 1
ATOM 1655 C C . LYS B 1 76 ? -9.82 -20.891 -18.828 1 97.81 76 LYS B C 1
ATOM 1657 O O . LYS B 1 76 ? -10.039 -21.547 -19.844 1 97.81 76 LYS B O 1
ATOM 1662 N N . ASP B 1 77 ? -8.672 -20.828 -18.266 1 96.31 77 ASP B N 1
ATOM 1663 C CA . ASP B 1 77 ? -7.504 -21.5 -18.828 1 96.31 77 ASP B CA 1
ATOM 1664 C C . ASP B 1 77 ? -7.426 -22.953 -18.375 1 96.31 77 ASP B C 1
ATOM 1666 O O . ASP B 1 77 ? -6.477 -23.656 -18.719 1 96.31 77 ASP B O 1
ATOM 1670 N N . GLY B 1 78 ? -8.352 -23.344 -17.531 1 95.81 78 GLY B N 1
ATOM 1671 C CA . GLY B 1 78 ? -8.453 -24.75 -17.188 1 95.81 78 GLY B CA 1
ATOM 1672 C C . GLY B 1 78 ? -7.949 -25.062 -15.781 1 95.81 78 GLY B C 1
ATOM 1673 O O . GLY B 1 78 ? -7.867 -26.219 -15.383 1 95.81 78 GLY B O 1
ATOM 1674 N N . ALA B 1 79 ? -7.641 -24.016 -15.031 1 95.94 79 ALA B N 1
ATOM 1675 C CA . ALA B 1 79 ? -7.145 -24.25 -13.672 1 95.94 79 ALA B CA 1
ATOM 1676 C C . ALA B 1 79 ? -8.273 -24.688 -12.75 1 95.94 79 ALA B C 1
ATOM 1678 O O . ALA B 1 79 ? -9.391 -24.172 -12.82 1 95.94 79 ALA B O 1
ATOM 1679 N N . THR B 1 80 ? -7.977 -25.688 -11.969 1 96.81 80 THR B N 1
ATOM 1680 C CA . THR B 1 80 ? -8.852 -26.016 -10.852 1 96.81 80 THR B CA 1
ATOM 1681 C C . THR B 1 80 ? -8.477 -25.203 -9.609 1 96.81 80 THR B C 1
ATOM 1683 O O . THR B 1 80 ? -7.418 -25.422 -9.016 1 96.81 80 THR B O 1
ATOM 1686 N N . ILE B 1 81 ? -9.352 -24.375 -9.242 1 98.19 81 ILE B N 1
ATOM 1687 C CA . ILE B 1 81 ? -9.078 -23.469 -8.125 1 98.19 81 ILE B CA 1
ATOM 1688 C C . ILE B 1 81 ? -9.68 -24.047 -6.844 1 98.19 81 ILE B C 1
ATOM 1690 O O . ILE B 1 81 ? -10.898 -24.203 -6.734 1 98.19 81 ILE B O 1
ATOM 1694 N N . PRO B 1 82 ? -8.867 -24.297 -5.867 1 98.31 82 PRO B N 1
ATOM 1695 C CA . PRO B 1 82 ? -9.414 -24.75 -4.59 1 98.31 82 PRO B CA 1
ATOM 1696 C C . PRO B 1 82 ? -10.336 -23.719 -3.941 1 98.31 82 PRO B C 1
ATOM 1698 O O . PRO B 1 82 ? -10.094 -22.516 -4.059 1 98.31 82 PRO B O 1
ATOM 1701 N N . PRO B 1 83 ? -11.289 -24.172 -3.191 1 98.12 83 PRO B N 1
ATOM 1702 C CA . PRO B 1 83 ? -12.219 -23.25 -2.529 1 98.12 83 PRO B CA 1
ATOM 1703 C C . PRO B 1 83 ? -11.5 -22.25 -1.636 1 98.12 83 PRO B C 1
ATOM 1705 O O . PRO B 1 83 ? -11.883 -21.078 -1.593 1 98.12 83 PRO B O 1
ATOM 1708 N N . ALA B 1 84 ? -10.484 -22.688 -0.928 1 97.38 84 ALA B N 1
ATOM 1709 C CA . ALA B 1 84 ? -9.734 -21.812 -0.027 1 97.38 84 ALA B CA 1
ATOM 1710 C C . ALA B 1 84 ? -9.07 -20.672 -0.792 1 97.38 84 ALA B C 1
ATOM 1712 O O . ALA B 1 84 ? -8.945 -19.562 -0.277 1 97.38 84 ALA B O 1
ATOM 1713 N N . VAL B 1 85 ? -8.641 -20.953 -1.994 1 98.62 85 VAL B N 1
ATOM 1714 C CA . VAL B 1 85 ? -8.031 -19.953 -2.863 1 98.62 85 VAL B CA 1
ATOM 1715 C C . VAL B 1 85 ? -9.109 -19.047 -3.455 1 98.62 85 VAL B C 1
ATOM 1717 O O . VAL B 1 85 ? -8.938 -17.828 -3.535 1 98.62 85 VAL B O 1
ATOM 1720 N N . ASP B 1 86 ? -10.211 -19.641 -3.822 1 98.38 86 ASP B N 1
ATOM 1721 C CA . ASP B 1 86 ? -11.336 -18.906 -4.383 1 98.38 86 ASP B CA 1
ATOM 1722 C C . ASP B 1 86 ? -11.859 -17.875 -3.391 1 98.38 86 ASP B C 1
ATOM 1724 O O . ASP B 1 86 ? -12.352 -16.812 -3.791 1 98.38 86 ASP B O 1
ATOM 1728 N N . ALA B 1 87 ? -11.727 -18.109 -2.123 1 98.06 87 ALA B N 1
ATOM 1729 C CA . ALA B 1 87 ? -12.195 -17.219 -1.057 1 98.06 87 ALA B CA 1
ATOM 1730 C C . ALA B 1 87 ? -11.398 -15.914 -1.043 1 98.06 87 ALA B C 1
ATOM 1732 O O . ALA B 1 87 ? -11.82 -14.93 -0.431 1 98.06 87 ALA B O 1
ATOM 1733 N N . ALA B 1 88 ? -10.312 -15.852 -1.754 1 98.62 88 ALA B N 1
ATOM 1734 C CA . ALA B 1 88 ? -9.445 -14.68 -1.765 1 98.62 88 ALA B CA 1
ATOM 1735 C C . ALA B 1 88 ? -10.148 -13.477 -2.393 1 98.62 88 ALA B C 1
ATOM 1737 O O . ALA B 1 88 ? -9.703 -12.336 -2.238 1 98.62 88 ALA B O 1
ATOM 1738 N N . ILE B 1 89 ? -11.281 -13.688 -3.115 1 98.62 89 ILE B N 1
ATOM 1739 C CA . ILE B 1 89 ? -12.008 -12.602 -3.762 1 98.62 89 ILE B CA 1
ATOM 1740 C C . ILE B 1 89 ? -12.43 -11.562 -2.721 1 98.62 89 ILE B C 1
ATOM 1742 O O . ILE B 1 89 ? -12.547 -10.375 -3.027 1 98.62 89 ILE B O 1
ATOM 1746 N N . GLN B 1 90 ? -12.555 -11.992 -1.471 1 97.88 90 GLN B N 1
ATOM 1747 C CA . GLN B 1 90 ? -12.969 -11.102 -0.395 1 97.88 90 GLN B CA 1
ATOM 1748 C C . GLN B 1 90 ? -11.883 -10.086 -0.073 1 97.88 90 GLN B C 1
ATOM 1750 O O . GLN B 1 90 ? -12.148 -9.039 0.529 1 97.88 90 GLN B O 1
ATOM 1755 N N . LEU B 1 91 ? -10.648 -10.367 -0.473 1 98.56 91 LEU B N 1
ATOM 1756 C CA . LEU B 1 91 ? -9.539 -9.477 -0.168 1 98.56 91 LEU B CA 1
ATOM 1757 C C . LEU B 1 91 ? -9.562 -8.25 -1.066 1 98.56 91 LEU B C 1
ATOM 1759 O O . LEU B 1 91 ? -8.898 -7.25 -0.782 1 98.56 91 LEU B O 1
ATOM 1763 N N . THR B 1 92 ? -10.336 -8.273 -2.186 1 98.31 92 THR B N 1
ATOM 1764 C CA . THR B 1 92 ? -10.359 -7.188 -3.162 1 98.31 92 THR B CA 1
ATOM 1765 C C . THR B 1 92 ? -10.703 -5.859 -2.49 1 98.31 92 THR B C 1
ATOM 1767 O O . THR B 1 92 ? -10.172 -4.816 -2.863 1 98.31 92 THR B O 1
ATOM 1770 N N . GLN B 1 93 ? -11.5 -5.898 -1.489 1 95.62 93 GLN B N 1
ATOM 1771 C CA . GLN B 1 93 ? -11.992 -4.688 -0.837 1 95.62 93 GLN B CA 1
ATOM 1772 C C . GLN B 1 93 ? -10.852 -3.934 -0.152 1 95.62 93 GLN B C 1
ATOM 1774 O O . GLN B 1 93 ? -10.984 -2.744 0.145 1 95.62 93 GLN B O 1
ATOM 1779 N N . TYR B 1 94 ? -9.742 -4.578 0.084 1 97.19 94 TYR B N 1
ATOM 1780 C CA . TYR B 1 94 ? -8.664 -3.98 0.86 1 97.19 94 TYR B CA 1
ATOM 1781 C C . TYR B 1 94 ? -7.66 -3.277 -0.05 1 97.19 94 TYR B C 1
ATOM 1783 O O . TYR B 1 94 ? -6.711 -2.652 0.427 1 97.19 94 TYR B O 1
ATOM 1791 N N . ALA B 1 95 ? -7.922 -3.301 -1.356 1 96.31 95 ALA B N 1
ATOM 1792 C CA . ALA B 1 95 ? -6.926 -2.818 -2.312 1 96.31 95 ALA B CA 1
ATOM 1793 C C . ALA B 1 95 ? -6.852 -1.294 -2.301 1 96.31 95 ALA B C 1
ATOM 1795 O O . ALA B 1 95 ? -5.766 -0.721 -2.404 1 96.31 95 ALA B O 1
ATOM 1796 N N . VAL B 1 96 ? -7.988 -0.627 -2.172 1 92.19 96 VAL B N 1
ATOM 1797 C CA . VAL B 1 96 ? -7.996 0.817 -2.377 1 92.19 96 VAL B CA 1
ATOM 1798 C C . VAL B 1 96 ? -8.75 1.497 -1.238 1 92.19 96 VAL B C 1
ATOM 1800 O O . VAL B 1 96 ? -8.156 2.188 -0.412 1 92.19 96 VAL B O 1
ATOM 1803 N N . GLU B 1 97 ? -10 1.157 -1.023 1 88.06 97 GLU B N 1
ATOM 1804 C CA . GLU B 1 97 ? -10.906 1.932 -0.184 1 88.06 97 GLU B CA 1
ATOM 1805 C C . GLU B 1 97 ? -10.492 1.869 1.283 1 88.06 97 GLU B C 1
ATOM 1807 O O . GLU B 1 97 ? -10.547 2.877 1.991 1 88.06 97 GLU B O 1
ATOM 1812 N N . THR B 1 98 ? -10.07 0.757 1.688 1 91.12 98 THR B N 1
ATOM 1813 C CA . THR B 1 98 ? -9.812 0.553 3.109 1 91.12 98 THR B CA 1
ATOM 1814 C C . THR B 1 98 ? -8.508 1.233 3.525 1 91.12 98 THR B C 1
ATOM 1816 O O . THR B 1 98 ? -8.242 1.392 4.719 1 91.12 98 THR B O 1
ATOM 1819 N N . ARG B 1 99 ? -7.727 1.695 2.594 1 93.31 99 ARG B N 1
ATOM 1820 C CA . ARG B 1 99 ? -6.484 2.391 2.916 1 93.31 99 ARG B CA 1
ATOM 1821 C C . ARG B 1 99 ? -6.762 3.795 3.439 1 93.31 99 ARG B C 1
ATOM 1823 O O . ARG B 1 99 ? -5.91 4.398 4.094 1 93.31 99 ARG B O 1
ATOM 1830 N N . TYR B 1 100 ? -7.949 4.18 3.076 1 93.62 100 TYR B N 1
ATOM 1831 C CA . TYR B 1 100 ? -8.312 5.539 3.455 1 93.62 100 TYR B CA 1
ATOM 1832 C C . TYR B 1 100 ? -9.383 5.535 4.539 1 93.62 100 TYR B C 1
ATOM 1834 O O . TYR B 1 100 ? -10.125 4.559 4.688 1 93.62 100 TYR B O 1
ATOM 1842 N N . PRO B 1 101 ? -9.336 6.676 5.266 1 93 101 PRO B N 1
ATOM 1843 C CA . PRO B 1 101 ? -10.461 6.785 6.207 1 93 101 PRO B CA 1
ATOM 1844 C C . PRO B 1 101 ? -11.812 6.762 5.508 1 93 101 PRO B C 1
ATOM 1846 O O . PRO B 1 101 ? -11.969 7.324 4.422 1 93 101 PRO B O 1
ATOM 1849 N N . GLY B 1 102 ? -12.758 6.094 6.129 1 88.94 102 GLY B N 1
ATOM 1850 C CA . GLY B 1 102 ? -14.094 6 5.555 1 88.94 102 GLY B CA 1
ATOM 1851 C C . GLY B 1 102 ? -15.133 5.5 6.543 1 88.94 102 GLY B C 1
ATOM 1852 O O . GLY B 1 102 ? -14.867 5.43 7.746 1 88.94 102 G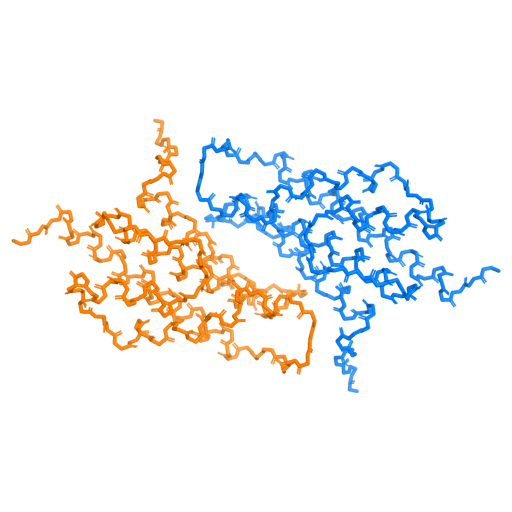LY B O 1
ATOM 1853 N N . VAL B 1 103 ? -16.297 5.301 5.977 1 82.75 103 VAL B N 1
ATOM 1854 C CA . VAL B 1 103 ? -17.438 4.934 6.805 1 82.75 103 VAL B CA 1
ATOM 1855 C C . VAL B 1 103 ? -17.422 3.43 7.07 1 82.75 103 VAL B C 1
ATOM 1857 O O . VAL B 1 103 ? -18.297 2.904 7.762 1 82.75 103 VAL B O 1
ATOM 1860 N N . TRP B 1 104 ? -16.359 2.828 6.895 1 82.75 104 TRP B N 1
ATOM 1861 C CA . TRP B 1 104 ? -16.281 1.394 7.152 1 82.75 104 TRP B CA 1
ATOM 1862 C C . TRP B 1 104 ? -15.891 1.122 8.602 1 82.75 104 TRP B C 1
ATOM 1864 O O . TRP B 1 104 ? -15.203 1.936 9.227 1 82.75 104 TRP B O 1
ATOM 1874 N N . GLU B 1 105 ? -16.344 -0.054 9.031 1 84.44 105 GLU B N 1
ATOM 1875 C CA . GLU B 1 105 ? -15.93 -0.504 10.359 1 84.44 105 GLU B CA 1
ATOM 1876 C C . GLU B 1 105 ? -14.43 -0.816 10.383 1 84.44 105 GLU B C 1
ATOM 1878 O O . GLU B 1 105 ? -13.891 -1.351 9.414 1 84.44 105 GLU B O 1
ATOM 1883 N N . PRO B 1 106 ? -13.867 -0.451 11.539 1 88.88 106 PRO B N 1
ATOM 1884 C CA . PRO B 1 106 ? -12.453 -0.821 11.664 1 88.88 106 PRO B CA 1
ATOM 1885 C C . PRO B 1 106 ? -12.227 -2.326 11.531 1 88.88 106 PRO B C 1
ATOM 1887 O O . PRO B 1 106 ? -13.047 -3.121 11.992 1 88.88 106 PRO B O 1
ATOM 1890 N N . VAL B 1 107 ? -11.141 -2.635 10.914 1 94.5 107 VAL B N 1
ATOM 1891 C CA . VAL B 1 107 ? -10.734 -4.031 10.781 1 94.5 107 VAL B CA 1
ATOM 1892 C C . VAL B 1 107 ? -10.367 -4.594 12.156 1 94.5 107 VAL B C 1
ATOM 1894 O O . VAL B 1 107 ? -9.695 -3.932 12.945 1 94.5 107 VAL B O 1
ATOM 1897 N N . THR B 1 108 ? -10.867 -5.797 12.461 1 96.19 108 THR B N 1
ATOM 1898 C CA . THR B 1 108 ? -10.484 -6.469 13.695 1 96.19 108 THR B CA 1
ATOM 1899 C C . THR B 1 108 ? -9.219 -7.305 13.492 1 96.19 108 THR B C 1
ATOM 1901 O O . THR B 1 108 ? -8.844 -7.59 12.359 1 96.19 108 THR B O 1
ATOM 1904 N N . GLU B 1 109 ? -8.664 -7.621 14.586 1 97.69 109 GLU B N 1
ATOM 1905 C CA . GLU B 1 109 ? -7.48 -8.469 14.5 1 97.69 109 GLU B CA 1
ATOM 1906 C C . GLU B 1 109 ? -7.809 -9.812 13.844 1 97.69 109 GLU B C 1
ATOM 1908 O O . GLU B 1 109 ? -7.023 -10.32 13.039 1 97.69 109 GLU B O 1
ATOM 1913 N N . GLU B 1 110 ? -8.891 -10.375 14.188 1 98 110 GLU B N 1
ATOM 1914 C CA . GLU B 1 110 ? -9.328 -11.633 13.594 1 98 110 GLU B CA 1
ATOM 1915 C C . GLU B 1 110 ? -9.461 -11.508 12.078 1 98 110 GLU B C 1
ATOM 1917 O O . GLU B 1 110 ? -9.031 -12.398 11.336 1 98 110 GLU B O 1
ATOM 1922 N N . GLU B 1 111 ? -10.039 -10.422 11.648 1 97.75 111 GLU B N 1
ATOM 1923 C CA . GLU B 1 111 ? -10.211 -10.18 10.219 1 97.75 111 GLU B CA 1
ATOM 1924 C C . GLU B 1 111 ? -8.867 -10.031 9.516 1 97.75 111 GLU B C 1
ATOM 1926 O O . GLU B 1 111 ? -8.664 -10.578 8.43 1 97.75 111 GLU B O 1
ATOM 1931 N N . ALA B 1 112 ? -7.984 -9.289 10.133 1 98.62 112 ALA B N 1
ATOM 1932 C CA . ALA B 1 112 ? -6.672 -9.062 9.539 1 98.62 112 ALA B CA 1
ATOM 1933 C C . ALA B 1 112 ? -5.887 -10.367 9.438 1 98.62 112 ALA B C 1
ATOM 1935 O O . ALA B 1 112 ? -5.27 -10.656 8.406 1 98.62 112 ALA B O 1
ATOM 1936 N N . ARG B 1 113 ? -5.938 -11.164 10.453 1 98.75 113 ARG B N 1
ATOM 1937 C CA . ARG B 1 113 ? -5.254 -12.453 10.438 1 98.75 113 ARG B CA 1
ATOM 1938 C C . ARG B 1 113 ? -5.844 -13.375 9.375 1 98.75 113 ARG B C 1
ATOM 1940 O O . ARG B 1 113 ? -5.105 -14.055 8.664 1 98.75 113 ARG B O 1
ATOM 1947 N N . ALA B 1 114 ? -7.133 -13.414 9.32 1 98.69 114 ALA B N 1
ATOM 1948 C CA . ALA B 1 114 ? -7.797 -14.234 8.305 1 98.69 114 ALA B CA 1
ATOM 1949 C C . ALA B 1 114 ? -7.402 -13.797 6.898 1 98.69 114 ALA B C 1
ATOM 1951 O O . ALA B 1 114 ? -7.215 -14.633 6.012 1 98.69 114 ALA B O 1
ATOM 1952 N N . ALA B 1 115 ? -7.316 -12.477 6.684 1 98.81 115 ALA B N 1
ATOM 1953 C CA . ALA B 1 115 ? -6.902 -11.945 5.383 1 98.81 115 ALA B CA 1
ATOM 1954 C C . ALA B 1 115 ? -5.504 -12.422 5.016 1 98.81 115 ALA B C 1
ATOM 1956 O O . ALA B 1 115 ? -5.273 -12.891 3.896 1 98.81 115 ALA B O 1
ATOM 1957 N N . LEU B 1 116 ? -4.633 -12.375 5.977 1 98.94 116 LEU B N 1
ATOM 1958 C CA . LEU B 1 116 ? -3.254 -12.781 5.727 1 98.94 116 LEU B CA 1
ATOM 1959 C C . LEU B 1 116 ? -3.158 -14.289 5.527 1 98.94 116 LEU B C 1
ATOM 1961 O O . LEU B 1 116 ? -2.361 -14.766 4.715 1 98.94 116 LEU B O 1
ATOM 1965 N N . ASP B 1 117 ? -3.959 -15.016 6.262 1 98.88 117 ASP B N 1
ATOM 1966 C CA . ASP B 1 117 ? -3.992 -16.469 6.07 1 98.88 117 ASP B CA 1
ATOM 1967 C C . ASP B 1 117 ? -4.484 -16.828 4.672 1 98.88 117 ASP B C 1
ATOM 1969 O O . ASP B 1 117 ? -3.93 -17.719 4.023 1 98.88 117 ASP B O 1
ATOM 1973 N N . THR B 1 118 ? -5.496 -16.156 4.254 1 98.88 118 THR B N 1
ATOM 1974 C CA . THR B 1 118 ? -6.016 -16.375 2.908 1 98.88 118 THR B CA 1
ATOM 1975 C C . THR B 1 118 ? -4.957 -16.031 1.861 1 98.88 118 THR B C 1
ATOM 1977 O O . THR B 1 118 ? -4.762 -16.781 0.902 1 98.88 118 THR B O 1
ATOM 1980 N N . ALA B 1 119 ? -4.289 -14.93 2.049 1 98.94 119 ALA B N 1
ATOM 1981 C CA . ALA B 1 119 ? -3.219 -14.539 1.138 1 98.94 119 ALA B CA 1
ATOM 1982 C C . ALA B 1 119 ? -2.123 -15.602 1.084 1 98.94 119 ALA B C 1
ATOM 1984 O O . ALA B 1 119 ? -1.624 -15.93 0.006 1 98.94 119 ALA B O 1
ATOM 1985 N N . ALA B 1 120 ? -1.793 -16.094 2.223 1 98.94 120 ALA B N 1
ATOM 1986 C CA . ALA B 1 120 ? -0.763 -17.125 2.299 1 98.94 120 ALA B CA 1
ATOM 1987 C C . ALA B 1 120 ? -1.191 -18.391 1.552 1 98.94 120 ALA B C 1
ATOM 1989 O O . ALA B 1 120 ? -0.372 -19.031 0.899 1 98.94 120 ALA B O 1
ATOM 1990 N N . LEU B 1 121 ? -2.406 -18.734 1.665 1 98.88 121 LEU B N 1
ATOM 1991 C CA . LEU B 1 121 ? -2.926 -19.891 0.95 1 98.88 121 LEU B CA 1
ATOM 1992 C C . LEU B 1 121 ? -2.807 -19.703 -0.558 1 98.88 121 LEU B C 1
ATOM 1994 O O . LEU B 1 121 ? -2.402 -20.625 -1.274 1 98.88 121 LEU B O 1
ATOM 1998 N N . VAL B 1 122 ? -3.164 -18.531 -1.022 1 98.94 122 VAL B N 1
ATOM 1999 C CA . VAL B 1 122 ? -3.039 -18.219 -2.443 1 98.94 122 VAL B CA 1
ATOM 2000 C C . VAL B 1 122 ? -1.574 -18.312 -2.863 1 98.94 122 VAL B C 1
ATOM 2002 O O . VAL B 1 122 ? -1.248 -18.938 -3.873 1 98.94 122 VAL B O 1
ATOM 2005 N N . PHE B 1 123 ? -0.724 -17.688 -2.096 1 98.94 123 PHE B N 1
ATOM 2006 C CA . PHE B 1 123 ? 0.708 -17.672 -2.371 1 98.94 123 PHE B CA 1
ATOM 2007 C C . PHE B 1 123 ? 1.254 -19.094 -2.502 1 98.94 123 PHE B C 1
ATOM 2009 O O . PHE B 1 123 ? 1.929 -19.406 -3.482 1 98.94 123 PHE B O 1
ATOM 2016 N N . ASN B 1 124 ? 0.928 -19.906 -1.575 1 98.81 124 ASN B N 1
ATOM 2017 C CA . ASN B 1 124 ? 1.426 -21.281 -1.559 1 98.81 124 ASN B CA 1
ATOM 2018 C C . ASN B 1 124 ? 0.858 -22.094 -2.715 1 98.81 124 ASN B C 1
ATOM 2020 O O . ASN B 1 124 ? 1.566 -22.906 -3.312 1 98.81 124 ASN B O 1
ATOM 2024 N N . TRP B 1 125 ? -0.354 -21.953 -2.984 1 98.81 125 TRP B N 1
ATOM 2025 C CA . TRP B 1 125 ? -0.971 -22.656 -4.109 1 98.81 125 TRP B CA 1
ATOM 2026 C C . TRP B 1 125 ? -0.282 -22.281 -5.418 1 98.81 125 TRP B C 1
ATOM 2028 O O . TRP B 1 125 ? 0.002 -23.156 -6.242 1 98.81 125 TRP B O 1
ATOM 2038 N N . VAL B 1 126 ? -0.024 -21 -5.598 1 98.69 126 VAL B N 1
ATOM 2039 C CA . VAL B 1 126 ? 0.609 -20.531 -6.824 1 98.69 126 VAL B CA 1
ATOM 2040 C C . VAL B 1 126 ? 2.014 -21.109 -6.941 1 98.69 126 VAL B C 1
ATOM 2042 O O . VAL B 1 126 ? 2.422 -21.562 -8.016 1 98.69 126 VAL B O 1
ATOM 2045 N N . ILE B 1 127 ? 2.715 -21.109 -5.828 1 98.19 127 ILE B N 1
ATOM 2046 C CA . ILE B 1 127 ? 4.059 -21.688 -5.836 1 98.19 127 ILE B CA 1
ATOM 2047 C C . ILE B 1 127 ? 4 -23.141 -6.297 1 98.19 127 ILE B C 1
ATOM 2049 O O . ILE B 1 127 ? 4.828 -23.562 -7.105 1 98.19 127 ILE B O 1
ATOM 2053 N N . GLN B 1 128 ? 3.062 -23.828 -5.84 1 97.44 128 GLN B N 1
ATOM 2054 C CA . GLN B 1 128 ? 2.887 -25.219 -6.234 1 97.44 128 GLN B CA 1
ATOM 2055 C C . GLN B 1 128 ? 2.551 -25.328 -7.719 1 97.44 128 GLN B C 1
ATOM 2057 O O . GLN B 1 128 ? 3.082 -26.203 -8.414 1 97.44 128 GLN B O 1
ATOM 2062 N N . GLN B 1 129 ? 1.645 -24.484 -8.156 1 97.25 129 GLN B N 1
ATOM 2063 C CA . GLN B 1 129 ? 1.277 -24.5 -9.57 1 97.25 129 GLN B CA 1
ATOM 2064 C C . GLN B 1 129 ? 2.484 -24.203 -10.453 1 97.25 129 GLN B C 1
ATOM 2066 O O . GLN B 1 129 ? 2.643 -24.797 -11.516 1 97.25 129 GLN B O 1
ATOM 2071 N N . LEU B 1 130 ? 3.262 -23.281 -10.055 1 96.31 130 LEU B N 1
ATOM 2072 C CA . LEU B 1 130 ? 4.441 -22.906 -10.828 1 96.31 130 LEU B CA 1
ATOM 2073 C C . LEU B 1 130 ? 5.426 -24.062 -10.922 1 96.31 130 LEU B C 1
ATOM 2075 O O . LEU B 1 130 ? 6.039 -24.266 -11.969 1 96.31 130 LEU B O 1
ATOM 2079 N N . GLN B 1 131 ? 5.578 -24.734 -9.836 1 93.56 131 GLN B N 1
ATOM 2080 C CA . GLN B 1 131 ? 6.465 -25.891 -9.82 1 93.56 131 GLN B CA 1
ATOM 2081 C C . GLN B 1 131 ? 5.93 -27 -10.703 1 93.56 131 GLN B C 1
ATOM 2083 O O . GLN B 1 131 ? 6.691 -27.672 -11.414 1 93.56 131 GLN B O 1
ATOM 2088 N N . ASP B 1 132 ? 4.652 -27.203 -10.68 1 90.5 132 ASP B N 1
ATOM 2089 C CA . ASP B 1 132 ? 4.016 -28.234 -11.492 1 90.5 132 ASP B CA 1
ATOM 2090 C C . ASP B 1 132 ? 4.141 -27.922 -12.977 1 90.5 132 ASP B C 1
ATOM 2092 O O . ASP B 1 132 ? 4.281 -28.828 -13.805 1 90.5 132 ASP B O 1
ATOM 2096 N N . ASP B 1 133 ? 4.02 -26.656 -13.25 1 87.94 133 ASP B N 1
ATOM 2097 C CA . ASP B 1 133 ? 4.125 -26.234 -14.648 1 87.94 133 ASP B CA 1
ATOM 2098 C C . ASP B 1 133 ? 5.543 -26.438 -15.172 1 87.94 133 ASP B C 1
ATOM 2100 O O . ASP B 1 133 ? 5.742 -26.656 -16.375 1 87.94 133 ASP B O 1
ATOM 2104 N N . LEU B 1 134 ? 6.516 -26.328 -14.336 1 83.31 134 LEU B N 1
ATOM 2105 C CA . LEU B 1 134 ? 7.91 -26.484 -14.734 1 83.31 134 LEU B CA 1
ATOM 2106 C C . LEU B 1 134 ? 8.266 -27.969 -14.836 1 83.31 134 LEU B C 1
ATOM 2108 O O . LEU B 1 134 ? 9.156 -28.344 -15.602 1 83.31 134 LEU B O 1
ATOM 2112 N N . ASN B 1 135 ? 7.605 -28.812 -13.953 1 78.75 135 ASN B N 1
ATOM 2113 C CA . ASN B 1 135 ? 7.816 -30.25 -13.992 1 78.75 135 ASN B CA 1
ATOM 2114 C C . ASN B 1 135 ? 6.508 -31 -14.219 1 78.75 135 ASN B C 1
ATOM 2116 O O . ASN B 1 135 ? 5.98 -31.625 -13.289 1 78.75 135 ASN B O 1
ATOM 2120 N N . PRO B 1 136 ? 6.012 -30.938 -15.492 1 67.19 136 PRO B N 1
ATOM 2121 C CA . PRO B 1 136 ? 4.738 -31.641 -15.703 1 67.19 136 PRO B CA 1
ATOM 2122 C C . PRO B 1 136 ? 4.867 -33.156 -15.586 1 67.19 136 PRO B C 1
ATOM 2124 O O . PRO B 1 136 ? 5.93 -33.719 -15.883 1 67.19 136 PRO B O 1
ATOM 2127 N N . ASP B 1 137 ? 4.137 -33.875 -14.82 1 54.28 137 ASP B N 1
ATOM 2128 C CA . ASP B 1 137 ? 4.203 -35.344 -14.891 1 54.28 137 ASP B CA 1
ATOM 2129 C C . ASP B 1 137 ? 4.137 -35.812 -16.344 1 54.28 137 ASP B C 1
ATOM 2131 O O . ASP B 1 137 ? 3.535 -35.156 -17.188 1 54.28 137 ASP B O 1
#

Secondary structure (DSSP, 8-state):
--PPPPTTSHHHHHHHHHHHHHHHHHHTTSTT--HHHHHHHHHHHHHHHHHHHHHHTT----S---HHHHHHHHHHTT----HHHHGGGGGGGGTTGGGS--SSPPPPHHHHHHHHHHHHHHHHHHHHHHHHHHS--/--PPPPTTSHHHHHHHHHHHHHHHHHHTTSTT--HHHHHHHHHHHHHHHHHHHHHHTT----S---HHHHHHHHHHTT----HHHHGGGGGGGGTTGGGS--SSPPPPHHHHHHHHHHHHHHHHHHHHHHHHHHS--

Radius of gyration: 19.51 Å; Cα contacts (8 Å, |Δi|>4): 408; chains: 2; bounding box: 43×69×46 Å

Solvent-accessible surface area (backbone atoms only — not comparable to full-atom values): 14418 Å² total; per-residue (Å²): 124,92,62,82,59,56,38,82,35,34,64,27,24,38,51,50,13,49,14,24,44,52,48,18,58,50,34,76,72,40,89,71,37,52,47,46,58,19,26,28,21,13,25,48,12,30,49,29,22,53,48,16,49,32,48,69,72,71,50,86,76,79,97,72,72,54,40,54,58,56,52,46,56,40,42,75,73,65,49,84,74,52,68,71,46,60,56,43,42,71,35,35,62,28,68,59,66,51,70,42,63,48,94,62,79,79,67,46,69,70,55,29,50,49,38,40,50,35,19,50,49,33,37,51,51,39,54,51,51,54,51,40,68,72,56,65,130,123,92,63,82,58,57,37,82,34,34,66,29,24,38,51,49,13,49,14,25,44,52,49,20,59,50,34,76,72,40,88,72,37,50,47,45,58,19,26,27,20,13,25,48,11,30,49,30,22,54,49,16,50,32,46,69,70,70,49,87,76,76,96,70,72,55,40,55,60,57,51,48,55,40,42,75,72,66,50,84,76,51,68,70,47,61,57,41,40,71,34,35,63,28,68,58,64,53,69,42,62,47,95,62,78,80,67,45,68,68,54,29,51,51,38,38,52,35,19,49,49,34,38,52,50,38,53,51,50,54,51,41,69,75,55,63,131

Sequence (274 aa):
MTGRPPPDSPNAWLERSHSDLVLGRAALEISGVLLEDACFHAQQCAEKALKALLIQRGIVFPRTHVLEYLLDLLKKDGATIPPAVDAAIQLTQYAVETRYPGVWEPVTEEEARAALDTAALVFNWVIQQLQDDLNPDMTGRPPPDSPNAWLERSHSDLVLGRAALEISGVLLEDACFHAQQCAEKALKALLIQRGIVFPRTHVLEYLLDLLKKDGATIPPAVDAAIQLTQYAVETRYPGVWEPVTEEEARAALDTAALVFNWVIQQLQDDLNPD

Nearest PDB structures (foldseek):
  2hsb-assembly1_A  TM=8.545E-01  e=3.908E-03  Archaeoglobus fulgidus
  5fsh-assembly1_A  TM=6.552E-01  e=1.017E-01  Thermus thermophilus HB8
  7ae6-assembly1_B  TM=5.274E-01  e=4.451E-01  Aphanizomenon flos-aquae 2012/KM1/D3
  3dcf-assembly1_B  TM=2.737E-01  e=2.783E+00  Thermobifida fusca YX
  2hsb-assembly1_A  TM=8.249E-01  e=4.428E-03  Archaeoglobus fulgidus

pLDDT: mean 94.43, std 9.71, range [34.47, 98.94]

InterPro domains:
  IPR007842 HEPN domain [PF05168] (12-126)
  IPR007842 HEPN domain [PS50910] (16-122)
  IPR007842 HEPN domain [SM00748] (14-122)

Foldseek 3Di:
DPDQPDCLALVNLLVLLVVLLVVLVVLLPDPPRFLLSSLQSLLSNLQSLLVSLCSLVVHDDDPDSQNQVSVVSVVVVPDDDDPLLNVLSVSSVSNPDSVDDDPDDGDDSVNSVSSSVSSVVSSVVSVVVSVCSVVPD/DPDQDDCLALVNLLVLLVVLLVVLVVLLPDPPRFLLSSLQSLLSNLQSLLVSLCSLVVHDDDPDSQNQVSVVSVVVVPDDDDPLLNVLSVSSVSNPDSVDDDPDDGDDSVNSVSSSVSSVVSSVVSVVVSVCSVPPD

Organism: NCBI:txid1204385